Protein AF-A0A6G7SI60-F1 (afdb_monomer_lite)

InterPro domains:
  IPR032974 Polyprenol kinase family [PTHR13205] (16-203)

Structure (mmCIF, N/CA/C/O backbone):
data_AF-A0A6G7SI60-F1
#
_entry.id   AF-A0A6G7SI60-F1
#
loop_
_atom_site.group_PDB
_atom_site.id
_atom_site.type_symbol
_atom_site.label_atom_id
_atom_site.label_alt_id
_atom_site.label_comp_id
_atom_site.label_asym_id
_atom_site.label_entity_id
_atom_site.label_seq_id
_atom_site.pdbx_PDB_ins_code
_atom_site.Cartn_x
_atom_site.Cartn_y
_atom_site.Cartn_z
_atom_site.occupancy
_atom_site.B_iso_or_equiv
_atom_site.auth_seq_id
_atom_site.auth_comp_id
_atom_site.auth_asym_id
_atom_site.auth_atom_id
_atom_site.pdbx_PDB_model_num
ATOM 1 N N . ALA A 1 1 ? -40.437 21.568 19.587 1.00 67.12 1 ALA A N 1
ATOM 2 C CA . ALA A 1 1 ? -40.092 20.390 18.758 1.00 67.12 1 ALA A CA 1
ATOM 3 C C . ALA A 1 1 ? -39.332 20.773 17.480 1.00 67.12 1 ALA A C 1
ATOM 5 O O . ALA A 1 1 ? -38.243 20.256 17.273 1.00 67.12 1 ALA A O 1
ATOM 6 N N . LEU A 1 2 ? -39.827 21.725 16.675 1.00 79.75 2 LEU A N 1
ATOM 7 C CA . LEU A 1 2 ? -39.204 22.142 15.405 1.00 79.75 2 LEU A CA 1
ATOM 8 C C . LEU A 1 2 ? -37.752 22.652 15.547 1.00 79.75 2 LEU A C 1
ATOM 10 O O . LEU A 1 2 ? -36.868 22.180 14.847 1.00 79.75 2 LEU A O 1
ATOM 14 N N . ASN A 1 3 ? -37.471 23.522 16.525 1.00 73.00 3 ASN A N 1
ATOM 15 C CA . ASN A 1 3 ? -36.108 24.026 16.769 1.00 73.00 3 ASN A CA 1
ATOM 16 C C . ASN A 1 3 ? -35.104 22.935 17.174 1.00 73.00 3 ASN A C 1
ATOM 18 O O . ASN A 1 3 ? -33.924 23.046 16.872 1.00 73.00 3 ASN A O 1
ATOM 22 N N . GLN A 1 4 ? -35.557 21.866 17.834 1.00 77.56 4 GLN A N 1
ATOM 23 C CA . GLN A 1 4 ? -34.709 20.718 18.180 1.00 77.56 4 GLN A CA 1
ATOM 24 C C . GLN A 1 4 ? -34.412 19.857 16.944 1.00 77.56 4 GLN A C 1
ATOM 26 O O . GLN A 1 4 ? -33.299 19.361 16.796 1.00 77.56 4 GLN A O 1
ATOM 31 N N . LEU A 1 5 ? -35.383 19.727 16.036 1.00 79.56 5 LEU A N 1
ATOM 32 C CA . LEU A 1 5 ? -35.220 19.031 14.759 1.00 79.56 5 LEU A CA 1
ATOM 33 C C . LEU A 1 5 ? -34.306 19.803 13.804 1.00 79.56 5 LEU A C 1
ATOM 35 O O . LEU A 1 5 ? -33.432 19.191 13.208 1.00 79.56 5 LEU A O 1
ATOM 39 N N . ILE A 1 6 ? -34.428 21.132 13.741 1.00 77.81 6 ILE A N 1
ATOM 40 C CA . ILE A 1 6 ? -33.539 22.004 12.957 1.00 77.81 6 ILE A CA 1
ATOM 41 C C . ILE A 1 6 ? -32.115 21.977 13.523 1.00 77.81 6 ILE A C 1
ATOM 43 O O . ILE A 1 6 ? -31.146 21.881 12.780 1.00 77.81 6 ILE A O 1
ATOM 47 N N . LYS A 1 7 ? -31.960 21.988 14.852 1.00 72.06 7 LYS A N 1
ATOM 48 C CA . LYS A 1 7 ? -30.640 21.875 15.489 1.00 72.06 7 LYS A CA 1
ATOM 49 C C . LYS A 1 7 ? -30.012 20.494 15.262 1.00 72.06 7 LYS A C 1
ATOM 51 O O . LYS A 1 7 ? -28.810 20.403 15.052 1.00 72.06 7 LYS A O 1
ATOM 56 N N . ARG A 1 8 ? -30.816 19.422 15.244 1.00 66.31 8 ARG A N 1
ATOM 57 C CA . ARG A 1 8 ? -30.363 18.072 14.867 1.00 66.31 8 ARG A CA 1
ATOM 58 C C . ARG A 1 8 ? -30.042 17.950 13.381 1.00 66.31 8 ARG A C 1
ATOM 60 O O . ARG A 1 8 ? -29.059 17.298 13.067 1.00 66.31 8 ARG A O 1
ATOM 67 N N . SER A 1 9 ? -30.810 18.571 12.488 1.00 64.94 9 SER A N 1
ATOM 68 C CA . SER A 1 9 ? -30.521 18.550 11.051 1.00 64.94 9 SER A CA 1
ATOM 69 C C . SER A 1 9 ? -29.286 19.382 10.722 1.00 64.94 9 SER A C 1
ATOM 71 O O . SER A 1 9 ? -28.474 18.946 9.925 1.00 64.94 9 SER A O 1
ATOM 73 N N . LEU A 1 10 ? -29.085 20.526 11.381 1.00 60.31 10 LEU A N 1
ATOM 74 C CA . LEU A 1 10 ? -27.868 21.331 11.245 1.00 60.31 10 LEU A CA 1
ATOM 75 C C . LEU A 1 10 ? -26.641 20.608 11.816 1.00 60.31 10 LEU A C 1
ATOM 77 O O . LEU A 1 10 ? -25.606 20.589 11.165 1.00 60.31 10 LEU A O 1
ATOM 81 N N . ASN A 1 11 ? -26.766 19.931 12.963 1.00 56.97 11 ASN A N 1
ATOM 82 C CA . ASN A 1 11 ? -25.685 19.097 13.506 1.00 56.97 11 ASN A CA 1
ATOM 83 C C . ASN A 1 11 ? -25.432 17.820 12.681 1.00 56.97 11 ASN A C 1
ATOM 85 O O . ASN A 1 11 ? -24.327 17.293 12.715 1.00 56.97 11 ASN A O 1
ATOM 89 N N . ALA A 1 12 ? -26.434 17.307 11.961 1.00 52.91 12 ALA A N 1
ATOM 90 C CA . ALA A 1 12 ? -26.271 16.195 11.022 1.00 52.91 12 ALA A CA 1
ATOM 91 C C . ALA A 1 12 ? -25.659 16.647 9.683 1.00 52.91 12 ALA A C 1
ATOM 93 O O . ALA A 1 12 ? -24.983 15.860 9.027 1.00 52.91 12 ALA A O 1
ATOM 94 N N . VAL A 1 13 ? -25.883 17.909 9.292 1.00 47.09 13 VAL A N 1
ATOM 95 C CA . VAL A 1 13 ? -25.267 18.562 8.123 1.00 47.09 13 VAL A CA 1
ATOM 96 C C . VAL A 1 13 ? -23.841 19.030 8.421 1.00 47.09 13 VAL A C 1
ATOM 98 O O . VAL A 1 13 ? -23.024 19.074 7.507 1.00 47.09 13 VAL A O 1
ATOM 101 N N . ASP A 1 14 ? -23.480 19.225 9.692 1.00 48.72 14 ASP A N 1
ATOM 102 C CA . ASP A 1 14 ? -22.083 19.267 10.156 1.00 48.72 14 ASP A CA 1
ATOM 103 C C . ASP A 1 14 ? -21.474 17.846 10.202 1.00 48.72 14 ASP A C 1
ATOM 105 O O . ASP A 1 14 ? -20.754 17.456 11.127 1.00 48.72 14 ASP A O 1
ATOM 109 N N . GLY A 1 15 ? -21.837 17.049 9.189 1.00 50.06 15 GLY A N 1
ATOM 110 C CA . GLY A 1 15 ? -21.444 15.677 8.935 1.00 50.06 15 GLY A CA 1
ATOM 111 C C . GLY A 1 15 ? -19.949 15.608 8.698 1.00 50.06 15 GLY A C 1
ATOM 112 O O . GLY A 1 15 ? -19.471 15.526 7.568 1.00 50.06 15 GLY A O 1
ATOM 113 N N . LYS A 1 16 ? -19.198 15.631 9.795 1.00 58.94 16 LYS A N 1
ATOM 114 C CA . LYS A 1 16 ? -17.837 15.122 9.847 1.00 58.94 16 LYS A CA 1
ATOM 115 C C . LYS A 1 16 ? -17.932 13.638 9.512 1.00 58.94 16 LYS A C 1
ATOM 117 O O . LYS A 1 16 ? -18.174 12.828 10.403 1.00 58.94 16 LYS A O 1
ATOM 122 N N . GLY A 1 17 ? -17.821 13.313 8.222 1.00 61.41 17 GLY A N 1
ATOM 123 C CA . GLY A 1 17 ? -17.605 11.939 7.775 1.00 61.41 17 GLY A CA 1
ATOM 124 C C . GLY A 1 17 ? -16.476 11.325 8.595 1.00 61.41 17 GLY A C 1
ATOM 125 O O . GLY A 1 17 ? -15.541 12.040 8.987 1.00 61.41 17 GLY A O 1
ATOM 126 N N . ASP A 1 18 ? -16.596 10.039 8.908 1.00 80.69 18 ASP A N 1
ATOM 127 C CA . ASP A 1 18 ? -15.545 9.337 9.633 1.00 80.69 18 ASP A CA 1
ATOM 128 C C . ASP A 1 18 ? -14.248 9.519 8.823 1.00 80.69 18 ASP A C 1
ATOM 130 O O . ASP A 1 18 ? -14.283 9.404 7.595 1.00 80.69 18 ASP A O 1
ATOM 134 N N . PRO A 1 19 ? -13.100 9.854 9.440 1.00 84.50 19 PRO A N 1
ATOM 135 C CA . PRO A 1 19 ? -11.817 9.911 8.743 1.00 84.50 19 PRO A CA 1
ATOM 136 C C . PRO A 1 19 ? -11.562 8.743 7.777 1.00 84.50 19 PRO A C 1
ATOM 138 O O . PRO A 1 19 ? -10.894 8.918 6.755 1.00 84.50 19 PRO A O 1
ATOM 141 N N . ILE A 1 20 ? -12.121 7.573 8.094 1.00 87.88 20 ILE A N 1
ATOM 142 C CA . ILE A 1 20 ? -12.074 6.353 7.291 1.00 87.88 20 ILE A CA 1
ATOM 143 C C . ILE A 1 20 ? -12.730 6.534 5.911 1.00 87.88 20 ILE A C 1
ATOM 145 O O . ILE A 1 20 ? -12.199 6.024 4.924 1.00 87.88 20 ILE A O 1
ATOM 149 N N . ASP A 1 21 ? -13.822 7.293 5.814 1.00 88.38 21 ASP A N 1
ATOM 150 C CA . ASP A 1 21 ? -14.631 7.443 4.595 1.00 88.38 21 ASP A CA 1
ATOM 151 C C . ASP A 1 21 ? -13.844 8.094 3.445 1.00 88.38 21 ASP A C 1
ATOM 153 O O . ASP A 1 21 ? -14.058 7.797 2.267 1.00 88.38 21 ASP A O 1
ATOM 157 N N . TYR A 1 22 ? -12.886 8.962 3.779 1.00 91.62 22 TYR A N 1
ATOM 158 C CA . TYR A 1 22 ? -12.066 9.673 2.799 1.00 91.62 22 TYR A CA 1
ATOM 159 C C . TYR A 1 22 ? -10.864 8.860 2.309 1.00 91.62 22 TYR A C 1
ATOM 161 O O . TYR A 1 22 ? -10.299 9.194 1.265 1.00 91.62 22 TYR A O 1
ATOM 169 N N . LEU A 1 23 ? -10.463 7.804 3.030 1.00 93.19 23 LEU A N 1
ATOM 170 C CA . LEU A 1 23 ? -9.244 7.052 2.723 1.00 93.19 23 LEU A CA 1
ATOM 171 C C . LEU A 1 23 ? -9.294 6.425 1.336 1.00 93.19 23 LEU A C 1
ATOM 173 O O . LEU A 1 23 ? -8.422 6.702 0.518 1.00 93.19 23 LEU A O 1
ATOM 177 N N . LEU A 1 24 ? -10.317 5.614 1.052 1.00 93.88 24 LEU A N 1
ATOM 178 C CA . LEU A 1 24 ? -10.412 4.920 -0.233 1.00 93.88 24 LEU A CA 1
ATOM 179 C C . LEU A 1 24 ? -10.469 5.910 -1.396 1.00 93.88 24 LEU A C 1
ATOM 181 O O . LEU A 1 24 ? -9.778 5.712 -2.390 1.00 93.88 24 LEU A O 1
ATOM 185 N N . LEU A 1 25 ? -11.255 6.983 -1.269 1.00 94.62 25 LEU A N 1
ATOM 186 C CA . LEU A 1 25 ? -11.388 7.988 -2.321 1.00 94.62 25 LEU A CA 1
ATOM 187 C C . LEU A 1 25 ? -10.046 8.663 -2.616 1.00 94.62 25 LEU A C 1
ATOM 189 O O . LEU A 1 25 ? -9.621 8.695 -3.771 1.00 94.62 25 LEU A O 1
ATOM 193 N N . VAL A 1 26 ? -9.356 9.161 -1.586 1.00 95.19 26 VAL A N 1
ATOM 194 C CA . VAL A 1 26 ? -8.063 9.835 -1.767 1.00 95.19 26 VAL A CA 1
ATOM 195 C C . VAL A 1 26 ? -7.014 8.857 -2.293 1.00 95.19 26 VAL A C 1
ATOM 197 O O . VAL A 1 26 ? -6.269 9.207 -3.206 1.00 95.19 26 VAL A O 1
ATOM 200 N N . THR A 1 27 ? -6.984 7.621 -1.786 1.00 95.62 27 THR A N 1
ATOM 201 C CA . THR A 1 27 ? -6.084 6.572 -2.279 1.00 95.62 27 THR A CA 1
ATOM 202 C C . THR A 1 27 ? -6.341 6.250 -3.750 1.00 95.62 27 THR A C 1
ATOM 204 O O . THR A 1 27 ? -5.390 6.205 -4.525 1.00 95.62 27 THR A O 1
ATOM 207 N N . LEU A 1 28 ? -7.595 6.075 -4.173 1.00 96.62 28 LEU A N 1
ATOM 208 C CA . LEU A 1 28 ? -7.925 5.793 -5.574 1.00 96.62 28 LEU A CA 1
ATOM 209 C C . LEU A 1 28 ? -7.516 6.943 -6.493 1.00 96.62 28 LEU A C 1
ATOM 211 O O . LEU A 1 28 ? -6.849 6.708 -7.501 1.00 96.62 28 LEU A O 1
ATOM 215 N N . VAL A 1 29 ? -7.860 8.180 -6.127 1.00 97.12 29 VAL A N 1
ATOM 216 C CA . VAL A 1 29 ? -7.456 9.366 -6.894 1.00 97.12 29 VAL A CA 1
ATOM 217 C C . VAL A 1 29 ? -5.932 9.441 -6.988 1.00 97.12 29 VAL A C 1
ATOM 219 O O . VAL A 1 29 ? -5.400 9.654 -8.077 1.00 97.12 29 VAL A O 1
ATOM 222 N N . ALA A 1 30 ? -5.222 9.194 -5.886 1.00 95.75 30 ALA A N 1
ATOM 223 C CA . ALA A 1 30 ? -3.767 9.196 -5.867 1.00 95.75 30 ALA A CA 1
ATOM 224 C C . ALA A 1 30 ? -3.164 8.147 -6.805 1.00 95.75 30 ALA A C 1
ATOM 226 O O . ALA A 1 30 ? -2.308 8.479 -7.622 1.00 95.75 30 ALA A O 1
ATOM 227 N N . LEU A 1 31 ? -3.631 6.900 -6.728 1.00 96.38 31 LEU A N 1
ATOM 228 C CA . LEU A 1 31 ? -3.121 5.802 -7.550 1.00 96.38 31 LEU A CA 1
ATOM 229 C C . LEU A 1 31 ? -3.389 6.021 -9.040 1.00 96.38 31 LEU A C 1
ATOM 231 O O . LEU A 1 31 ? -2.502 5.755 -9.854 1.00 96.38 31 LEU A O 1
ATOM 235 N N . VAL A 1 32 ? -4.576 6.519 -9.399 1.00 96.44 32 VAL A N 1
ATOM 236 C CA . VAL A 1 32 ? -4.943 6.805 -10.794 1.00 96.44 32 VAL A CA 1
ATOM 237 C C . VAL A 1 32 ? -4.107 7.955 -11.347 1.00 96.44 32 VAL A C 1
ATOM 239 O O . VAL A 1 32 ? -3.507 7.808 -12.410 1.00 96.44 32 VAL A O 1
ATOM 242 N N . LEU A 1 33 ? -4.009 9.075 -10.623 1.00 95.94 33 LEU A N 1
ATOM 243 C CA . LEU A 1 33 ? -3.199 10.218 -11.056 1.00 95.94 33 LEU A CA 1
ATOM 244 C C . LEU A 1 33 ? -1.730 9.831 -11.216 1.00 95.94 33 LEU A C 1
ATOM 246 O O . LEU A 1 33 ? -1.112 10.153 -12.227 1.00 95.94 33 LEU A O 1
ATOM 250 N N . LEU A 1 34 ? -1.187 9.089 -10.253 1.00 95.44 34 LEU A N 1
ATOM 251 C CA . LEU A 1 34 ? 0.181 8.591 -10.299 1.00 95.44 34 LEU A CA 1
ATOM 252 C C . LEU A 1 34 ? 0.403 7.651 -11.497 1.00 95.44 34 LEU A C 1
ATOM 254 O O . LEU A 1 34 ? 1.402 7.778 -12.203 1.00 95.44 34 LEU A O 1
ATOM 258 N N . GLY A 1 35 ? -0.556 6.763 -11.775 1.00 94.00 35 GLY A N 1
ATOM 259 C CA . GLY A 1 35 ? -0.533 5.876 -12.938 1.00 94.00 35 GLY A CA 1
ATOM 260 C C . GLY A 1 35 ? -0.541 6.636 -14.266 1.00 94.00 35 GLY A C 1
ATOM 261 O O . GLY A 1 35 ? 0.257 6.322 -15.150 1.00 94.00 35 GLY A O 1
ATOM 262 N N . ILE A 1 36 ? -1.382 7.667 -14.398 1.00 95.81 36 ILE A N 1
ATOM 263 C CA . ILE A 1 36 ? -1.435 8.531 -15.589 1.00 95.81 36 ILE A CA 1
ATOM 264 C C . ILE A 1 36 ? -0.109 9.279 -15.767 1.00 95.81 36 ILE A C 1
ATOM 266 O O . ILE A 1 36 ? 0.466 9.247 -16.856 1.00 95.81 36 ILE A O 1
ATOM 270 N N . ILE A 1 37 ? 0.405 9.903 -14.701 1.00 94.19 37 ILE A N 1
ATOM 271 C CA . ILE A 1 37 ? 1.664 10.662 -14.726 1.00 94.19 37 ILE A CA 1
ATOM 272 C C . ILE A 1 37 ? 2.826 9.763 -15.153 1.00 94.19 37 ILE A C 1
ATOM 274 O O . ILE A 1 37 ? 3.573 10.126 -16.061 1.00 94.19 37 ILE A O 1
ATOM 278 N N . PHE A 1 38 ? 2.975 8.582 -14.547 1.00 93.94 38 PHE A N 1
ATOM 279 C CA . PHE A 1 38 ? 4.073 7.679 -14.894 1.00 93.94 38 PHE A CA 1
ATOM 280 C C . PHE A 1 38 ? 3.912 7.031 -16.263 1.00 93.94 38 PHE A C 1
ATOM 282 O O . PHE A 1 38 ? 4.910 6.876 -16.962 1.00 93.94 38 PHE A O 1
ATOM 289 N N . SER A 1 39 ? 2.688 6.717 -16.688 1.00 92.81 39 SER A N 1
ATOM 290 C CA . SER A 1 39 ? 2.449 6.215 -18.046 1.00 92.81 39 SER A CA 1
ATOM 291 C C . SER A 1 39 ? 2.844 7.252 -19.093 1.00 92.81 39 SER A C 1
ATOM 293 O O . SER A 1 39 ? 3.547 6.917 -20.041 1.00 92.81 39 SER A O 1
ATOM 295 N N . ALA A 1 40 ? 2.454 8.515 -18.901 1.00 93.19 40 ALA A N 1
ATOM 296 C CA . ALA A 1 40 ? 2.840 9.602 -19.794 1.00 93.19 40 ALA A CA 1
ATOM 297 C C . ALA A 1 40 ? 4.356 9.835 -19.775 1.00 93.19 40 ALA A C 1
ATOM 299 O O . ALA A 1 40 ? 4.984 9.955 -20.819 1.00 93.19 40 ALA A O 1
ATOM 300 N N . LEU A 1 41 ? 4.972 9.854 -18.596 1.00 91.00 41 LEU A N 1
ATOM 301 C CA . LEU A 1 41 ? 6.399 10.114 -18.458 1.00 91.00 41 LEU A CA 1
ATOM 302 C C . LEU A 1 41 ? 7.267 8.997 -19.054 1.00 91.00 41 LEU A C 1
ATOM 304 O O . LEU A 1 41 ? 8.218 9.285 -19.781 1.00 91.00 41 LEU A O 1
ATOM 308 N N . PHE A 1 42 ? 6.931 7.732 -18.802 1.00 91.06 42 PHE A N 1
ATOM 309 C CA . PHE A 1 42 ? 7.667 6.588 -19.351 1.00 91.06 42 PHE A CA 1
ATOM 310 C C . PHE A 1 42 ? 7.306 6.256 -20.798 1.00 91.06 42 PHE A C 1
ATOM 312 O O . PHE A 1 42 ? 7.971 5.434 -21.421 1.00 91.06 42 PHE A O 1
ATOM 319 N N . PHE A 1 43 ? 6.304 6.926 -21.365 1.00 90.94 43 PHE A N 1
ATOM 320 C CA . PHE A 1 43 ? 6.124 6.950 -22.811 1.00 90.94 43 PHE A CA 1
ATOM 321 C C . PHE A 1 43 ? 7.268 7.707 -23.506 1.00 90.94 43 PHE A C 1
ATOM 323 O O . PHE A 1 43 ? 7.687 7.322 -24.593 1.00 90.94 43 PHE A O 1
ATOM 330 N N . PHE A 1 44 ? 7.807 8.752 -22.865 1.00 89.12 44 PHE A N 1
ATOM 331 C CA . PHE A 1 44 ? 8.888 9.578 -23.418 1.00 89.12 44 PHE A CA 1
ATOM 332 C C . PHE A 1 44 ? 10.283 9.229 -22.884 1.00 89.12 44 PHE A C 1
ATOM 334 O O . PHE A 1 44 ? 11.279 9.607 -23.497 1.00 89.12 44 PHE A O 1
ATOM 341 N N . MET A 1 45 ? 10.378 8.531 -21.750 1.00 89.25 45 MET A N 1
ATOM 342 C CA . MET A 1 45 ? 11.646 8.218 -21.087 1.00 89.25 45 MET A CA 1
ATOM 343 C C . MET A 1 45 ? 11.789 6.718 -20.814 1.00 89.25 45 MET A C 1
ATOM 345 O O . MET A 1 45 ? 10.865 6.083 -20.315 1.00 89.25 45 MET A O 1
ATOM 349 N N . ASP A 1 46 ? 12.982 6.163 -21.048 1.00 89.62 46 ASP A N 1
ATOM 350 C CA . ASP A 1 46 ? 13.277 4.767 -20.710 1.00 89.62 46 ASP A CA 1
ATOM 351 C C . ASP A 1 46 ? 13.213 4.546 -19.190 1.00 89.62 46 ASP A C 1
ATOM 353 O O . ASP A 1 46 ? 14.006 5.089 -18.411 1.00 89.62 46 ASP A O 1
ATOM 357 N N . SER A 1 47 ? 12.260 3.724 -18.761 1.00 88.25 47 SER A N 1
ATOM 358 C CA . SER A 1 47 ? 11.990 3.421 -17.358 1.00 88.25 47 SER A CA 1
ATOM 359 C C . SER A 1 47 ? 13.016 2.470 -16.727 1.00 88.25 47 SER A C 1
ATOM 361 O O . SER A 1 47 ? 13.086 2.364 -15.502 1.00 88.25 47 SER A O 1
ATOM 363 N N . SER A 1 48 ? 13.848 1.803 -17.534 1.00 86.81 48 SER A N 1
ATOM 364 C CA . SER A 1 48 ? 14.803 0.786 -17.069 1.00 86.81 48 SER A CA 1
ATOM 365 C C . SER A 1 48 ? 16.106 1.356 -16.480 1.00 86.81 48 SER A C 1
ATOM 367 O O . SER A 1 48 ? 16.943 0.619 -15.932 1.00 86.81 48 SER A O 1
ATOM 369 N N . THR A 1 49 ? 16.289 2.674 -16.559 1.00 91.44 49 THR A N 1
ATOM 370 C CA . THR A 1 49 ? 17.469 3.362 -16.029 1.00 91.44 49 THR A CA 1
ATOM 371 C C . THR A 1 49 ? 17.357 3.628 -14.520 1.00 91.44 49 THR A C 1
ATOM 373 O O . THR A 1 49 ? 16.269 3.705 -13.939 1.00 91.4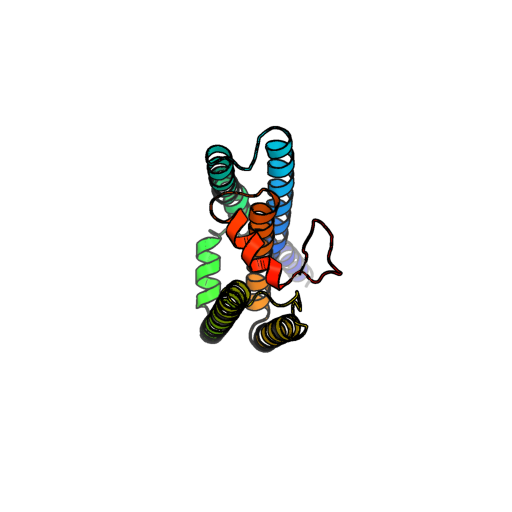4 49 THR A O 1
ATOM 376 N N . TRP A 1 50 ? 18.506 3.784 -13.853 1.00 91.81 50 TRP A N 1
ATOM 377 C CA . TRP A 1 50 ? 18.550 4.152 -12.431 1.00 91.81 50 TRP A CA 1
ATOM 378 C C . TRP A 1 50 ? 17.994 5.556 -12.181 1.00 91.81 50 TRP A C 1
ATOM 380 O O . TRP A 1 50 ? 17.298 5.763 -11.192 1.00 91.81 50 TRP A O 1
ATOM 390 N N . THR A 1 51 ? 18.238 6.493 -13.100 1.00 90.69 51 THR A N 1
ATOM 391 C CA . THR A 1 51 ? 17.723 7.866 -13.029 1.00 90.69 51 THR A CA 1
ATOM 392 C C . THR A 1 51 ? 16.198 7.893 -13.065 1.00 90.69 51 THR A C 1
ATOM 394 O O . THR A 1 51 ? 15.576 8.503 -12.199 1.00 90.69 51 THR A O 1
ATOM 397 N N . SER A 1 52 ? 15.584 7.160 -13.996 1.00 91.00 52 SER A N 1
ATOM 398 C CA . SER A 1 52 ? 14.126 7.004 -14.077 1.00 91.00 52 SER A CA 1
ATOM 399 C C . SER A 1 52 ? 13.534 6.356 -12.827 1.00 91.00 52 SER A C 1
ATOM 401 O O . SER A 1 52 ? 12.466 6.750 -12.364 1.00 91.00 52 SER A O 1
ATOM 403 N N . SER A 1 53 ? 14.250 5.393 -12.243 1.00 93.06 53 SER A N 1
ATOM 404 C CA . SER A 1 53 ? 13.825 4.736 -11.005 1.00 93.06 53 SER A CA 1
ATOM 405 C C . SER A 1 53 ? 13.882 5.686 -9.808 1.00 93.06 53 SER A C 1
ATOM 407 O O . SER A 1 53 ? 12.940 5.747 -9.022 1.00 93.06 53 SER A O 1
ATOM 409 N N . LEU A 1 54 ? 14.952 6.478 -9.692 1.00 92.88 54 LEU A N 1
ATOM 410 C CA . LEU A 1 54 ? 15.060 7.523 -8.675 1.00 92.88 54 LEU A CA 1
ATOM 411 C C . LEU A 1 54 ? 13.932 8.548 -8.832 1.00 92.88 54 LEU A C 1
ATOM 413 O O . LEU A 1 54 ? 13.275 8.890 -7.851 1.00 92.88 54 LEU A O 1
ATOM 417 N N . PHE A 1 55 ? 13.669 8.980 -10.067 1.00 91.94 55 PHE A N 1
ATOM 418 C CA . PHE A 1 55 ? 12.575 9.893 -10.371 1.00 91.94 55 PHE A CA 1
ATOM 419 C C . PHE A 1 55 ? 11.220 9.313 -9.954 1.00 91.94 55 PHE A C 1
ATOM 421 O O . PHE A 1 55 ? 10.431 10.009 -9.322 1.00 91.94 55 PHE A O 1
ATOM 428 N N . PHE A 1 56 ? 10.964 8.033 -10.240 1.00 94.12 56 PHE A N 1
ATOM 429 C CA . PHE A 1 56 ? 9.743 7.346 -9.820 1.00 94.12 56 PHE A CA 1
ATOM 430 C C . PHE A 1 56 ? 9.541 7.407 -8.302 1.00 94.12 56 PHE A C 1
ATOM 432 O O . PHE A 1 56 ? 8.485 7.846 -7.839 1.00 94.12 56 PHE A O 1
ATOM 439 N N . TYR A 1 57 ? 10.547 7.015 -7.512 1.00 94.44 57 TYR A N 1
ATOM 440 C CA . TYR A 1 57 ? 10.422 7.015 -6.050 1.00 94.44 57 TYR A CA 1
ATOM 441 C C . TYR A 1 57 ? 10.301 8.428 -5.479 1.00 94.44 57 TYR A C 1
ATOM 443 O O . TYR A 1 57 ? 9.448 8.663 -4.623 1.00 94.44 57 TYR A O 1
ATOM 451 N N . LEU A 1 58 ? 11.105 9.376 -5.970 1.00 95.19 58 LEU A N 1
ATOM 452 C CA . LEU A 1 58 ? 11.056 10.766 -5.517 1.00 95.19 58 LEU A CA 1
ATOM 453 C C . LEU A 1 58 ? 9.718 11.419 -5.858 1.00 95.19 58 LEU A C 1
ATOM 455 O O . LEU A 1 58 ? 9.098 12.006 -4.979 1.00 95.19 58 LEU A O 1
ATOM 459 N N . MET A 1 59 ? 9.234 11.279 -7.092 1.00 93.31 59 MET A N 1
ATOM 460 C CA . MET A 1 59 ? 7.951 11.849 -7.506 1.00 93.31 59 MET A CA 1
ATOM 461 C C . MET A 1 59 ? 6.789 11.215 -6.733 1.00 93.31 59 MET A C 1
ATOM 463 O O . MET A 1 59 ? 5.904 11.928 -6.266 1.00 93.31 59 MET A O 1
ATOM 467 N N . THR A 1 60 ? 6.816 9.895 -6.520 1.00 95.31 60 THR A N 1
ATOM 468 C CA . THR A 1 60 ? 5.818 9.210 -5.682 1.00 95.31 60 THR A CA 1
ATOM 469 C C . THR A 1 60 ? 5.827 9.757 -4.255 1.00 95.31 60 THR A C 1
ATOM 471 O O . THR A 1 60 ? 4.765 10.035 -3.702 1.00 95.31 60 THR A O 1
ATOM 474 N N . ALA A 1 61 ? 7.009 9.968 -3.668 1.00 95.62 61 ALA A N 1
ATOM 475 C CA . ALA A 1 61 ? 7.142 10.538 -2.330 1.00 95.62 61 ALA A CA 1
ATOM 476 C C . ALA A 1 61 ? 6.674 12.000 -2.273 1.00 95.62 61 ALA A C 1
ATOM 478 O O . ALA A 1 61 ? 5.947 12.365 -1.354 1.00 95.62 61 ALA A O 1
ATOM 479 N N . VAL A 1 62 ? 7.032 12.825 -3.259 1.00 95.81 62 VAL A N 1
ATOM 480 C CA . VAL A 1 62 ? 6.635 14.240 -3.334 1.00 95.81 62 VAL A CA 1
ATOM 481 C C . VAL A 1 62 ? 5.126 14.379 -3.509 1.00 95.81 62 VAL A C 1
ATOM 483 O O . VAL A 1 62 ? 4.503 15.145 -2.781 1.00 95.81 62 VAL A O 1
ATOM 486 N N . LEU A 1 63 ? 4.507 13.620 -4.415 1.00 94.56 63 LEU A N 1
ATOM 487 C CA . LEU A 1 63 ? 3.053 13.652 -4.591 1.00 94.56 63 LEU A CA 1
ATOM 488 C C . LEU A 1 63 ? 2.334 13.061 -3.371 1.00 94.56 63 LEU A C 1
ATOM 490 O O . LEU A 1 63 ? 1.374 13.647 -2.872 1.00 94.56 63 LEU A O 1
ATOM 494 N N . GLY A 1 64 ? 2.825 11.938 -2.844 1.00 94.44 64 GLY A N 1
ATOM 495 C CA . GLY A 1 64 ? 2.284 11.285 -1.652 1.00 94.44 64 GLY A CA 1
ATOM 496 C C . GLY A 1 64 ? 2.296 12.193 -0.424 1.00 94.44 64 GLY A C 1
ATOM 497 O O . GLY A 1 64 ? 1.249 12.451 0.167 1.00 94.44 64 GLY A O 1
ATOM 498 N N . LEU A 1 65 ? 3.471 12.700 -0.055 1.00 94.56 65 LEU A N 1
ATOM 499 C CA . LEU A 1 65 ? 3.677 13.489 1.162 1.00 94.56 65 LEU A CA 1
ATOM 500 C C . LEU A 1 65 ? 3.331 14.971 0.988 1.00 94.56 65 LEU A C 1
ATOM 502 O O . LEU A 1 65 ? 2.919 15.606 1.952 1.00 94.56 65 LEU A O 1
ATOM 506 N N . GLY A 1 66 ? 3.504 15.528 -0.210 1.00 94.62 66 GLY A N 1
ATOM 507 C CA . GLY A 1 66 ? 3.312 16.953 -0.486 1.00 94.62 66 GLY A CA 1
ATOM 508 C C . GLY A 1 66 ? 1.920 17.321 -0.997 1.00 94.62 66 GLY A C 1
ATOM 509 O O . GLY A 1 66 ? 1.500 18.459 -0.810 1.00 94.62 66 GLY A O 1
ATOM 510 N N . VAL A 1 67 ? 1.185 16.384 -1.610 1.00 95.31 67 VAL A N 1
ATOM 511 C CA . VAL A 1 67 ? -0.148 16.658 -2.182 1.00 95.31 67 VAL A CA 1
ATOM 512 C C . VAL A 1 67 ? -1.225 15.821 -1.503 1.00 95.31 67 VAL A C 1
ATOM 514 O O . VAL A 1 67 ? -2.143 16.369 -0.891 1.00 95.31 67 VAL A O 1
ATOM 517 N N . PHE A 1 68 ? -1.113 14.493 -1.557 1.00 94.06 68 PHE A N 1
ATOM 518 C CA . PHE A 1 68 ? -2.173 13.608 -1.070 1.00 94.06 68 PHE A CA 1
ATOM 519 C C . PHE A 1 68 ? -2.279 13.598 0.456 1.00 94.06 68 PHE A C 1
ATOM 521 O O . PHE A 1 68 ? -3.389 13.611 0.986 1.00 94.06 68 PHE A O 1
ATOM 528 N N . MET A 1 69 ? -1.155 13.636 1.178 1.00 93.81 69 MET A N 1
ATOM 529 C CA . MET A 1 69 ? -1.176 13.664 2.640 1.00 93.81 69 MET A CA 1
ATOM 530 C C . MET A 1 69 ? -1.776 14.965 3.205 1.00 93.81 69 MET A C 1
ATOM 532 O O . MET A 1 69 ? -2.666 14.861 4.052 1.00 93.81 69 MET A O 1
ATOM 536 N N . PRO A 1 70 ? -1.411 16.173 2.727 1.00 94.62 70 PRO A N 1
ATOM 537 C CA . PRO A 1 70 ? -2.062 17.410 3.151 1.00 94.62 70 PRO A CA 1
ATOM 538 C C . PRO A 1 70 ? -3.529 17.487 2.724 1.00 94.62 70 PRO A C 1
ATOM 540 O O . PRO A 1 70 ? -4.358 17.998 3.476 1.00 94.62 70 PRO A O 1
ATOM 543 N N . TRP A 1 71 ? -3.882 16.944 1.555 1.00 94.75 71 TRP A N 1
ATOM 544 C CA . TRP A 1 71 ? -5.280 16.872 1.130 1.00 94.75 71 TRP A CA 1
ATOM 545 C C . TRP A 1 71 ? -6.107 15.978 2.059 1.00 94.75 71 TRP A C 1
ATOM 547 O O . TRP A 1 71 ? -7.172 16.383 2.529 1.00 94.75 71 TRP A O 1
ATOM 557 N N . LEU A 1 72 ? -5.580 14.808 2.422 1.00 92.25 72 LEU A N 1
ATOM 558 C CA . LEU A 1 72 ? -6.214 13.931 3.398 1.00 92.25 72 LEU A CA 1
ATOM 559 C C . LEU A 1 72 ? -6.280 14.590 4.785 1.00 92.25 72 LEU A C 1
ATOM 561 O O . LEU A 1 72 ? -7.312 14.515 5.445 1.00 92.25 72 LEU A O 1
ATOM 565 N N . GLN A 1 73 ? -5.230 15.303 5.206 1.00 93.00 73 GLN A N 1
ATOM 566 C CA . GLN A 1 73 ? -5.233 16.093 6.442 1.00 93.00 73 GLN A CA 1
ATOM 567 C C . GLN A 1 73 ? -6.335 17.155 6.433 1.00 93.00 73 GLN A C 1
ATOM 569 O O . GLN A 1 73 ? -6.993 17.381 7.450 1.00 93.00 73 GLN A O 1
ATOM 574 N N . TYR A 1 74 ? -6.551 17.804 5.291 1.00 92.69 74 TYR A N 1
ATOM 575 C CA . TYR A 1 74 ? -7.600 18.798 5.128 1.00 92.69 74 TYR A CA 1
ATOM 576 C C . TYR A 1 74 ? -9.004 18.190 5.241 1.00 92.69 74 TYR A C 1
ATOM 578 O O . TYR A 1 74 ? -9.881 18.837 5.817 1.00 92.69 74 TYR A O 1
ATOM 586 N N . LEU A 1 75 ? -9.219 16.972 4.735 1.00 90.44 75 LEU A N 1
ATOM 587 C CA . LEU A 1 75 ? -10.504 16.264 4.825 1.00 90.44 75 LEU A CA 1
ATOM 588 C C . LEU A 1 75 ? -10.757 15.711 6.234 1.00 90.44 75 LEU A C 1
ATOM 590 O O . LEU A 1 75 ? -11.802 15.975 6.822 1.00 90.44 75 LEU A O 1
ATOM 594 N N . ILE A 1 76 ? -9.765 15.024 6.807 1.00 88.50 76 ILE A N 1
ATOM 595 C CA . ILE A 1 76 ? -9.828 14.414 8.144 1.00 88.50 76 ILE A CA 1
ATOM 596 C C . ILE A 1 76 ? -9.807 15.479 9.262 1.00 88.50 76 ILE A C 1
ATOM 598 O O . ILE A 1 76 ? -10.199 15.206 10.396 1.00 88.50 76 ILE A O 1
ATOM 602 N N . LYS A 1 77 ? -9.332 16.702 8.969 1.00 89.06 77 LYS A N 1
ATOM 603 C CA . LYS A 1 77 ? -9.071 17.791 9.940 1.00 89.06 77 LYS A CA 1
ATOM 604 C C . LYS A 1 77 ? -8.079 17.414 11.045 1.00 89.06 77 LYS A C 1
ATOM 606 O O . LYS A 1 77 ? -7.977 18.092 12.065 1.00 89.06 77 LYS A O 1
ATOM 611 N N . ARG A 1 78 ? -7.313 16.349 10.827 1.00 88.38 78 ARG A N 1
ATOM 612 C CA . ARG A 1 78 ? -6.266 15.846 11.713 1.00 88.38 78 ARG A CA 1
ATOM 613 C C . ARG A 1 78 ? -5.133 15.305 10.863 1.00 88.38 78 ARG A C 1
ATOM 615 O O . ARG A 1 78 ? -5.357 14.865 9.740 1.00 88.38 78 ARG A O 1
ATOM 622 N N . HIS A 1 79 ? -3.920 15.322 11.400 1.00 90.81 79 HIS A N 1
ATOM 623 C CA . HIS A 1 79 ? -2.775 14.732 10.724 1.00 90.81 79 HIS A CA 1
ATOM 624 C C . HIS A 1 79 ? -2.998 13.215 10.499 1.00 90.81 79 HIS A C 1
ATOM 626 O O . HIS A 1 79 ? -3.119 12.478 11.486 1.00 90.81 79 HIS A O 1
ATOM 632 N N . PRO A 1 80 ? -3.050 12.728 9.243 1.00 91.12 80 PRO A N 1
ATOM 633 C CA . PRO A 1 80 ? -3.507 11.371 8.936 1.00 91.12 80 PRO A CA 1
ATOM 634 C C . PRO A 1 80 ? -2.626 10.265 9.515 1.00 91.12 80 PRO A C 1
ATOM 636 O O . PRO A 1 80 ? -3.149 9.242 9.944 1.00 91.12 80 PRO A O 1
ATOM 639 N N . LEU A 1 81 ? -1.304 10.471 9.594 1.00 91.50 81 LEU A N 1
ATOM 640 C CA . LEU A 1 81 ? -0.398 9.472 10.179 1.00 91.50 81 LEU A CA 1
ATOM 641 C C . LEU A 1 81 ? -0.639 9.292 11.681 1.00 91.50 81 LEU A C 1
ATOM 643 O O . LEU A 1 81 ? -0.632 8.168 12.171 1.00 91.50 81 LEU A O 1
ATOM 647 N N . PHE A 1 82 ? -0.891 10.385 12.411 1.00 92.19 82 PHE A N 1
ATOM 648 C CA . PHE A 1 82 ? -1.183 10.300 13.845 1.00 92.19 82 PHE A CA 1
ATOM 649 C C . PHE A 1 82 ? -2.545 9.657 14.080 1.00 92.19 82 PHE A C 1
ATOM 651 O O . PHE A 1 82 ? -2.667 8.780 14.930 1.00 92.19 82 PHE A O 1
ATOM 658 N N . TRP A 1 83 ? -3.542 10.033 13.273 1.00 93.19 83 TRP A N 1
ATOM 659 C CA . TRP A 1 83 ? -4.842 9.372 13.285 1.00 93.19 83 TRP A CA 1
ATOM 660 C C . TRP A 1 83 ? -4.716 7.861 13.037 1.00 93.19 83 TRP A C 1
ATOM 662 O O . TRP A 1 83 ? -5.292 7.080 13.788 1.00 93.19 83 TRP A O 1
ATOM 672 N N . LEU A 1 84 ? -3.924 7.442 12.043 1.00 92.69 84 LEU A N 1
ATOM 673 C CA . LEU A 1 84 ? -3.742 6.030 11.710 1.00 92.69 84 LEU A CA 1
ATOM 674 C C . LEU A 1 84 ? -3.072 5.260 12.853 1.00 92.69 84 LEU A C 1
ATOM 676 O O . LEU A 1 84 ? -3.541 4.189 13.223 1.00 92.69 84 LEU A O 1
ATOM 680 N N . VAL A 1 85 ? -2.000 5.796 13.441 1.00 94.19 85 VAL A N 1
ATOM 681 C CA . VAL A 1 85 ? -1.311 5.137 14.564 1.00 94.19 85 VAL A CA 1
ATOM 682 C C . VAL A 1 85 ? -2.247 4.983 15.762 1.00 94.19 85 VAL A C 1
ATOM 684 O O . VAL A 1 85 ? -2.340 3.898 16.335 1.00 94.19 85 VAL A O 1
ATOM 687 N N . GLU A 1 86 ? -2.987 6.034 16.111 1.00 93.81 86 GLU A N 1
ATOM 688 C CA . GLU A 1 86 ? -3.968 5.964 17.195 1.00 93.81 86 GLU A CA 1
ATOM 689 C C . GLU A 1 86 ? -5.077 4.963 16.898 1.00 93.81 86 GLU A C 1
ATOM 691 O O . GLU A 1 86 ? -5.436 4.175 17.770 1.00 93.81 86 GLU A O 1
ATOM 696 N N . PHE A 1 87 ? -5.573 4.939 15.661 1.00 93.62 87 PHE A N 1
ATOM 697 C CA . PHE A 1 87 ? -6.553 3.963 15.208 1.00 93.62 87 PHE A CA 1
ATOM 698 C C . PHE A 1 87 ? -6.028 2.528 15.372 1.00 93.62 87 PHE A C 1
ATOM 700 O O . PHE A 1 87 ? -6.727 1.677 15.925 1.00 93.62 87 PHE A O 1
ATOM 707 N N . LEU A 1 88 ? -4.791 2.244 14.961 1.00 94.69 88 LEU A N 1
ATOM 708 C CA . LEU A 1 88 ? -4.213 0.899 15.049 1.00 94.69 88 LEU A CA 1
ATOM 709 C C . LEU A 1 88 ? -4.005 0.438 16.502 1.00 94.69 88 LEU A C 1
ATOM 711 O O . LEU A 1 88 ? -4.239 -0.731 16.811 1.00 94.69 88 LEU A O 1
ATOM 715 N N . VAL A 1 89 ? -3.610 1.346 17.399 1.00 94.75 89 VAL A N 1
ATOM 716 C CA . VAL A 1 89 ? -3.300 1.030 18.809 1.00 94.75 89 VAL A CA 1
ATOM 717 C C . VAL A 1 89 ? -4.528 1.153 19.729 1.00 94.75 89 VAL A C 1
ATOM 719 O O . VAL A 1 89 ? -4.481 0.739 20.885 1.00 94.75 89 VAL A O 1
ATOM 722 N N . GLN A 1 90 ? -5.662 1.643 19.218 1.00 93.19 90 GLN A N 1
ATOM 723 C CA . GLN A 1 90 ? -6.873 1.930 19.999 1.00 93.19 90 GLN A CA 1
ATOM 724 C C . GLN A 1 90 ? -7.403 0.738 20.817 1.00 93.19 90 GLN A C 1
ATOM 726 O O . GLN A 1 90 ? -7.987 0.932 21.882 1.00 93.19 90 GLN A O 1
ATOM 731 N N . SER A 1 91 ? -7.248 -0.494 20.320 1.00 94.06 91 SER A N 1
ATOM 732 C CA . SER A 1 91 ? -7.821 -1.696 20.935 1.00 94.06 91 SER A CA 1
ATOM 733 C C . SER A 1 91 ? -6.837 -2.861 20.940 1.00 94.06 91 SER A C 1
ATOM 735 O O . SER A 1 91 ? -6.149 -3.120 19.952 1.00 94.06 91 SER A O 1
ATOM 737 N N . LYS A 1 92 ? -6.844 -3.640 22.029 1.00 94.38 92 LYS A N 1
ATOM 738 C CA . LYS A 1 92 ? -6.082 -4.897 22.127 1.00 94.38 92 LYS A CA 1
ATOM 739 C C . LYS A 1 92 ? -6.458 -5.871 21.010 1.00 94.38 92 LYS A C 1
ATOM 741 O O . LYS A 1 92 ? -5.582 -6.537 20.474 1.00 94.38 92 LYS A O 1
ATOM 746 N N . THR A 1 93 ? -7.731 -5.911 20.613 1.00 93.94 93 THR A N 1
ATOM 747 C CA . THR A 1 93 ? -8.205 -6.745 19.499 1.00 93.94 93 THR A CA 1
ATOM 748 C C . THR A 1 93 ? -7.497 -6.382 18.197 1.00 93.94 93 THR A C 1
ATOM 750 O O . THR A 1 93 ? -7.038 -7.275 17.491 1.00 93.94 93 THR A O 1
ATOM 753 N N . ARG A 1 94 ? -7.330 -5.082 17.909 1.00 95.38 94 ARG A N 1
ATOM 754 C CA . ARG A 1 94 ? -6.602 -4.616 16.719 1.00 95.38 94 ARG A CA 1
ATOM 755 C C . ARG A 1 94 ? -5.143 -5.036 16.761 1.00 95.38 94 ARG A C 1
ATOM 757 O O . ARG A 1 94 ? -4.641 -5.555 15.774 1.00 95.38 94 ARG A O 1
ATOM 764 N N . LEU A 1 95 ? -4.488 -4.893 17.912 1.00 95.69 95 LEU A N 1
ATOM 765 C CA . LEU A 1 95 ? -3.099 -5.323 18.086 1.00 95.69 95 LEU A CA 1
ATOM 766 C C . LEU A 1 95 ? -2.927 -6.837 17.880 1.00 95.69 95 LEU A C 1
ATOM 768 O O . LEU A 1 95 ? -2.007 -7.252 17.177 1.00 95.69 95 LEU A O 1
ATOM 772 N N . TYR A 1 96 ? -3.824 -7.663 18.431 1.00 96.38 96 TYR A N 1
ATOM 773 C CA . TYR A 1 96 ? -3.791 -9.113 18.211 1.00 96.38 96 TYR A CA 1
ATOM 774 C C . TYR A 1 96 ? -4.045 -9.485 16.746 1.00 96.38 96 TYR A C 1
ATOM 776 O O . TYR A 1 96 ? -3.332 -10.334 16.212 1.00 96.38 96 TYR A O 1
ATOM 784 N N . LEU A 1 97 ? -5.004 -8.833 16.080 1.00 95.31 97 LEU A N 1
ATOM 785 C CA . LEU A 1 97 ? -5.268 -9.034 14.651 1.00 95.31 97 LEU A CA 1
ATOM 786 C C . LEU A 1 97 ? -4.062 -8.646 13.792 1.00 95.31 97 LEU A C 1
ATOM 788 O O . LEU A 1 97 ? -3.668 -9.416 12.923 1.00 95.31 97 LEU A O 1
ATOM 792 N N . LEU A 1 98 ? -3.438 -7.497 14.063 1.00 95.81 98 LEU A N 1
ATOM 793 C CA . LEU A 1 98 ? -2.238 -7.045 13.356 1.00 95.81 98 LEU A CA 1
ATOM 794 C C . LEU A 1 98 ? -1.069 -8.015 13.548 1.00 95.81 98 LEU A C 1
ATOM 796 O O . LEU A 1 98 ? -0.400 -8.357 12.576 1.00 95.81 98 LEU A O 1
ATOM 800 N N . GLY A 1 99 ? -0.844 -8.497 14.774 1.00 95.81 99 GLY A N 1
ATOM 801 C CA . GLY A 1 99 ? 0.185 -9.501 15.054 1.00 95.81 99 GLY A CA 1
ATOM 802 C C . GLY A 1 99 ? -0.080 -10.824 14.330 1.00 95.81 99 GLY A C 1
ATOM 803 O O . GLY A 1 99 ? 0.824 -11.391 13.715 1.00 95.81 99 GLY A O 1
ATOM 804 N N . PHE A 1 100 ? -1.332 -11.284 14.338 1.00 95.56 100 PHE A N 1
ATOM 805 C CA . PHE A 1 100 ? -1.752 -12.479 13.611 1.00 95.56 100 PHE A CA 1
ATOM 806 C C . PHE A 1 100 ? -1.552 -12.327 12.097 1.00 95.56 100 PHE A C 1
ATOM 808 O O . PHE A 1 100 ? -0.942 -13.189 11.466 1.00 95.56 100 PHE A O 1
ATOM 815 N N . TRP A 1 101 ? -1.985 -11.211 11.509 1.00 95.31 101 TRP A N 1
ATOM 816 C CA . TRP A 1 101 ? -1.792 -10.933 10.085 1.00 95.31 101 TRP A CA 1
ATOM 817 C C . TRP A 1 101 ? -0.319 -10.773 9.706 1.00 95.31 101 TRP A C 1
ATOM 819 O O . TRP A 1 101 ? 0.081 -11.250 8.646 1.00 95.31 101 TRP A O 1
ATOM 829 N N . ALA A 1 102 ? 0.508 -10.175 10.567 1.00 95.25 102 ALA A N 1
ATOM 830 C CA . ALA A 1 102 ? 1.950 -10.098 10.347 1.00 95.25 102 ALA A CA 1
ATOM 831 C C . ALA A 1 102 ? 2.582 -11.497 10.301 1.00 95.25 102 ALA A C 1
ATOM 833 O O . ALA A 1 102 ? 3.379 -11.783 9.408 1.00 95.25 102 ALA A O 1
ATOM 834 N N . PHE A 1 103 ? 2.179 -12.397 11.203 1.00 95.69 103 PHE A N 1
ATOM 835 C CA . PHE A 1 103 ? 2.605 -13.795 11.157 1.00 95.69 103 PHE A CA 1
ATOM 836 C C . PHE A 1 103 ? 2.173 -14.476 9.850 1.00 95.69 103 PHE A C 1
ATOM 838 O O . PHE A 1 103 ? 3.010 -15.062 9.163 1.00 95.69 103 PHE A O 1
ATOM 845 N N . LEU A 1 104 ? 0.904 -14.340 9.450 1.00 94.06 104 LEU A N 1
ATOM 846 C CA . LEU A 1 104 ? 0.413 -14.885 8.179 1.00 94.06 104 LEU A CA 1
ATOM 847 C C . LEU A 1 104 ? 1.208 -14.353 6.979 1.00 94.06 104 LEU A C 1
ATOM 849 O O . LEU A 1 104 ? 1.634 -15.136 6.130 1.00 94.06 104 LEU A O 1
ATOM 853 N N . PHE A 1 105 ? 1.473 -13.048 6.933 1.00 92.31 105 PHE A N 1
ATOM 854 C CA . PHE A 1 105 ? 2.272 -12.429 5.880 1.00 92.31 105 PHE A CA 1
ATOM 855 C C . PHE A 1 105 ? 3.697 -12.998 5.826 1.00 92.31 105 PHE A C 1
ATOM 857 O O . PHE A 1 105 ? 4.177 -13.357 4.750 1.00 92.31 105 PHE A O 1
ATOM 864 N N . LEU A 1 106 ? 4.359 -13.163 6.976 1.00 94.06 106 LEU A N 1
ATOM 865 C CA . LEU A 1 106 ? 5.687 -13.779 7.044 1.00 94.06 106 LEU A CA 1
ATOM 866 C C . LEU A 1 106 ? 5.671 -15.227 6.545 1.00 94.06 106 LEU A C 1
ATOM 868 O O . LEU A 1 106 ? 6.553 -15.612 5.774 1.00 94.06 106 LEU A O 1
ATOM 872 N N . THR A 1 107 ? 4.655 -16.014 6.918 1.00 90.50 107 THR A N 1
ATOM 873 C CA . THR A 1 107 ? 4.512 -17.384 6.400 1.00 90.50 107 THR A CA 1
ATOM 874 C C . THR A 1 107 ? 4.308 -17.399 4.884 1.00 90.50 107 THR A C 1
ATOM 876 O O . THR A 1 107 ? 4.916 -18.220 4.200 1.00 90.50 107 THR A O 1
ATOM 879 N N . ALA A 1 108 ? 3.532 -16.462 4.333 1.00 88.88 108 ALA A N 1
ATOM 880 C CA . ALA A 1 108 ? 3.326 -16.331 2.892 1.00 88.88 108 ALA A CA 1
ATOM 881 C C . ALA A 1 108 ? 4.639 -16.029 2.160 1.00 88.88 108 ALA A C 1
ATOM 883 O O . ALA A 1 108 ? 4.989 -16.713 1.198 1.00 88.88 108 ALA A O 1
ATOM 884 N N . CYS A 1 109 ? 5.394 -15.046 2.657 1.00 88.62 109 CYS A N 1
ATOM 885 C CA . CYS A 1 109 ? 6.698 -14.676 2.117 1.00 88.62 109 CYS A CA 1
ATOM 886 C C . CYS A 1 109 ? 7.676 -15.855 2.159 1.00 88.62 109 CYS A C 1
ATOM 888 O O . CYS A 1 109 ? 8.307 -16.161 1.148 1.00 88.62 109 CYS A O 1
ATOM 890 N N . ALA A 1 110 ? 7.761 -16.564 3.289 1.00 89.75 110 ALA A N 1
ATOM 891 C CA . ALA A 1 110 ? 8.620 -17.738 3.426 1.00 89.75 110 ALA A CA 1
ATOM 892 C C . ALA A 1 110 ? 8.259 -18.834 2.411 1.00 89.75 110 ALA A C 1
ATOM 894 O O . ALA A 1 110 ? 9.145 -19.387 1.757 1.00 89.75 110 ALA A O 1
ATOM 895 N N . VAL A 1 111 ? 6.964 -19.106 2.224 1.00 86.81 111 VAL A N 1
ATOM 896 C CA . VAL A 1 111 ? 6.475 -20.096 1.255 1.00 86.81 111 VAL A CA 1
ATOM 897 C C . VAL A 1 111 ? 6.829 -19.698 -0.181 1.00 86.81 111 VAL A C 1
ATOM 899 O O . VAL A 1 111 ? 7.306 -20.546 -0.938 1.00 86.81 111 VAL A O 1
ATOM 902 N N . VAL A 1 112 ? 6.657 -18.428 -0.562 1.00 84.75 112 VAL A N 1
ATOM 903 C CA . VAL A 1 112 ? 7.015 -17.937 -1.907 1.00 84.75 112 VAL A CA 1
ATOM 904 C C . VAL A 1 112 ? 8.512 -18.048 -2.158 1.00 84.75 112 VAL A C 1
ATOM 906 O O . VAL A 1 112 ? 8.918 -18.563 -3.199 1.00 84.75 112 VAL A O 1
ATOM 909 N N . LEU A 1 113 ? 9.337 -17.607 -1.207 1.00 85.12 113 LEU A N 1
ATOM 910 C CA . LEU A 1 113 ? 10.794 -17.669 -1.333 1.00 85.12 113 LEU A CA 1
ATOM 911 C C . LEU A 1 113 ? 11.289 -19.118 -1.414 1.00 85.12 113 LEU A C 1
ATOM 913 O O . LEU A 1 113 ? 12.126 -19.435 -2.260 1.00 85.12 113 LEU A O 1
ATOM 917 N N . TYR A 1 114 ? 10.730 -20.011 -0.593 1.00 86.12 114 TYR A N 1
ATOM 918 C CA . TYR A 1 114 ? 11.053 -21.437 -0.617 1.00 86.12 114 TYR A CA 1
ATOM 919 C C . TYR A 1 114 ? 10.691 -22.086 -1.961 1.00 86.12 114 TYR A C 1
ATOM 921 O O . TYR A 1 114 ? 11.516 -22.783 -2.558 1.00 86.12 114 TYR A O 1
ATOM 929 N N . GLN A 1 115 ? 9.485 -21.825 -2.476 1.00 82.56 115 GLN A N 1
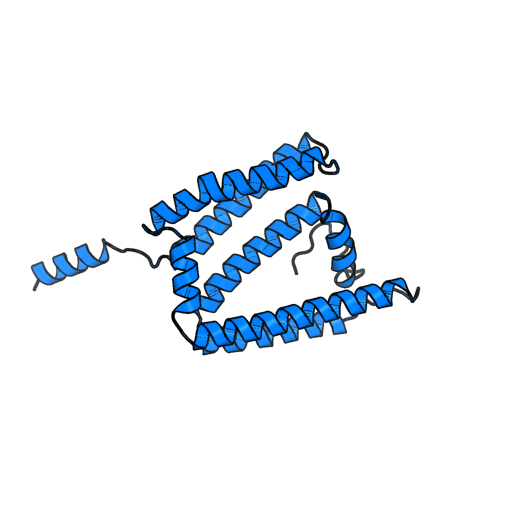ATOM 930 C CA . GLN A 1 115 ? 9.057 -22.346 -3.777 1.00 82.56 115 GLN A CA 1
ATOM 931 C C . GLN A 1 115 ? 9.909 -21.796 -4.928 1.00 82.56 115 GLN A C 1
ATOM 933 O O . GLN A 1 115 ? 10.248 -22.547 -5.843 1.00 82.56 115 GLN A O 1
ATOM 938 N N . ASN A 1 116 ? 10.294 -20.515 -4.875 1.00 77.50 116 ASN A N 1
ATOM 939 C CA . ASN A 1 116 ? 11.140 -19.904 -5.902 1.00 77.50 116 ASN A CA 1
ATOM 940 C C . ASN A 1 116 ? 12.548 -20.519 -5.918 1.00 77.50 116 ASN A C 1
ATOM 942 O O . ASN A 1 116 ? 13.034 -20.921 -6.974 1.00 77.50 116 ASN A O 1
ATOM 946 N N . SER A 1 117 ? 13.155 -20.681 -4.738 1.00 79.69 117 SER A N 1
ATOM 947 C CA . SER A 1 117 ? 14.465 -21.324 -4.581 1.00 79.69 117 SER A CA 1
ATOM 948 C C . SER A 1 117 ? 14.465 -22.754 -5.134 1.00 79.69 117 SER A C 1
ATOM 950 O O . SER A 1 117 ? 15.348 -23.134 -5.903 1.00 79.69 117 SER A O 1
ATOM 952 N N . LYS A 1 118 ? 13.411 -23.529 -4.841 1.00 76.00 118 LYS A N 1
ATOM 953 C CA . LYS A 1 118 ? 13.268 -24.903 -5.340 1.00 76.00 118 LYS A CA 1
ATOM 954 C C . LYS A 1 118 ? 13.076 -24.969 -6.862 1.00 76.00 118 LYS A C 1
ATOM 956 O O . LYS A 1 118 ? 13.695 -25.813 -7.506 1.00 76.00 118 LYS A O 1
ATOM 961 N N . LYS A 1 119 ? 12.280 -24.065 -7.450 1.00 67.31 119 LYS A N 1
ATOM 962 C CA . LYS A 1 119 ? 12.079 -23.966 -8.912 1.00 67.31 119 LYS A CA 1
ATOM 963 C C . LYS A 1 119 ? 13.381 -23.660 -9.659 1.00 67.31 119 LYS A C 1
ATOM 965 O O . LYS A 1 119 ? 13.573 -24.154 -10.762 1.00 67.31 119 LYS A O 1
ATOM 970 N N . SER A 1 120 ? 14.286 -22.879 -9.065 1.00 59.38 120 SER A N 1
ATOM 971 C CA . SER A 1 120 ? 15.579 -22.564 -9.686 1.00 59.38 120 SER A CA 1
ATOM 972 C C . SER A 1 120 ? 16.549 -23.757 -9.736 1.00 59.38 120 SER A C 1
ATOM 974 O O . SER A 1 120 ? 17.525 -23.692 -10.479 1.00 59.38 120 SER A O 1
ATOM 976 N N . SER A 1 121 ? 16.306 -24.822 -8.959 1.00 59.09 121 SER A N 1
ATOM 977 C CA . SER A 1 121 ? 17.193 -25.991 -8.845 1.00 59.09 121 SER A CA 1
ATOM 978 C C . SER A 1 121 ? 16.717 -27.226 -9.621 1.00 59.09 121 SER A C 1
ATOM 980 O O . SER A 1 121 ? 17.521 -28.129 -9.838 1.00 59.09 121 SER A O 1
ATOM 982 N N . ASP A 1 122 ? 15.444 -27.301 -10.017 1.00 57.19 122 ASP A N 1
ATOM 983 C CA . ASP A 1 122 ? 14.855 -28.479 -10.667 1.00 57.19 122 ASP A CA 1
ATOM 984 C C . ASP A 1 122 ? 14.216 -28.053 -12.000 1.00 57.19 122 ASP A C 1
ATOM 986 O O . ASP A 1 122 ? 13.176 -27.398 -12.037 1.00 57.19 122 ASP A O 1
ATOM 990 N N . SER A 1 123 ? 14.863 -28.377 -13.121 1.00 49.41 123 SER A N 1
ATOM 991 C CA . SER A 1 123 ? 14.525 -27.929 -14.485 1.00 49.41 123 SER A CA 1
ATOM 992 C C . SER A 1 123 ? 13.278 -28.599 -15.092 1.00 49.41 123 SER A C 1
ATOM 994 O O . SER A 1 123 ? 13.099 -28.625 -16.314 1.00 49.41 123 SER A O 1
ATOM 996 N N . LYS A 1 124 ? 12.378 -29.149 -14.270 1.00 45.25 124 LYS A N 1
ATOM 997 C CA . LYS A 1 124 ? 11.155 -29.817 -14.734 1.00 45.25 124 LYS A CA 1
ATOM 998 C C . LYS A 1 124 ? 9.972 -28.843 -14.789 1.00 45.25 124 LYS A C 1
ATOM 1000 O O . LYS A 1 124 ? 9.597 -28.283 -13.771 1.00 45.25 124 LYS A O 1
ATOM 1005 N N . LYS A 1 125 ? 9.424 -28.703 -16.009 1.00 48.50 125 LYS A N 1
ATOM 1006 C CA . LYS A 1 125 ? 8.142 -28.133 -16.503 1.00 48.50 125 LYS A CA 1
ATOM 1007 C C . LYS A 1 125 ? 7.293 -27.215 -15.586 1.00 48.50 125 LYS A C 1
ATOM 1009 O O . LYS A 1 125 ? 7.091 -27.512 -14.413 1.00 48.50 125 LYS A O 1
ATOM 1014 N N . PRO A 1 126 ? 6.649 -26.173 -16.156 1.00 48.56 126 PRO A N 1
ATOM 1015 C CA . PRO A 1 126 ? 5.849 -25.196 -15.424 1.00 48.56 126 PRO A CA 1
ATOM 1016 C C . PRO A 1 126 ? 4.504 -25.794 -14.988 1.00 48.56 126 PRO A C 1
ATOM 1018 O O . PRO A 1 126 ? 3.463 -25.541 -15.576 1.00 48.56 126 PRO A O 1
ATOM 1021 N N . GLN A 1 127 ? 4.495 -26.580 -13.917 1.00 47.34 127 GLN A N 1
ATOM 1022 C CA . GLN A 1 127 ? 3.306 -26.672 -13.079 1.00 47.34 127 GLN A CA 1
ATOM 1023 C C . GLN A 1 127 ? 3.410 -25.535 -12.066 1.00 47.34 127 GLN A C 1
ATOM 1025 O O . GLN A 1 127 ? 3.871 -25.740 -10.942 1.00 47.34 127 GLN A O 1
ATOM 1030 N N . ALA A 1 128 ? 3.020 -24.321 -12.470 1.00 52.12 128 ALA A N 1
ATOM 1031 C CA . ALA A 1 128 ? 2.592 -23.293 -11.524 1.00 52.12 128 ALA A CA 1
ATOM 1032 C C . ALA A 1 128 ? 1.392 -23.891 -10.775 1.00 52.12 128 ALA A C 1
ATOM 1034 O O . ALA A 1 128 ? 0.254 -23.897 -11.236 1.00 52.12 128 ALA A O 1
ATOM 1035 N N . SER A 1 129 ? 1.708 -24.626 -9.712 1.00 57.88 129 SER A N 1
ATOM 1036 C CA . SER A 1 129 ? 0.846 -25.682 -9.213 1.00 57.88 129 SER A CA 1
ATOM 1037 C C . SER A 1 129 ? -0.414 -25.059 -8.638 1.00 57.88 129 SER A C 1
ATOM 1039 O O . SER A 1 129 ? -0.340 -24.167 -7.795 1.00 57.88 129 SER A O 1
ATOM 1041 N N . SER A 1 130 ? -1.581 -25.573 -9.030 1.00 61.22 130 SER A N 1
ATOM 1042 C CA . SER A 1 130 ? -2.878 -25.249 -8.413 1.00 61.22 130 SER A CA 1
ATOM 1043 C C . SER A 1 130 ? -2.840 -25.220 -6.871 1.00 61.22 130 SER A C 1
ATOM 1045 O O . SER A 1 130 ? -3.671 -24.569 -6.240 1.00 61.22 130 SER A O 1
ATOM 1047 N N . ILE A 1 131 ? -1.863 -25.898 -6.259 1.00 69.44 131 ILE A N 1
ATOM 1048 C CA . ILE A 1 131 ? -1.551 -25.905 -4.829 1.00 69.44 131 ILE A CA 1
ATOM 1049 C C . ILE A 1 131 ? -1.143 -24.518 -4.311 1.00 69.44 131 ILE A C 1
ATOM 1051 O O . ILE A 1 131 ? -1.657 -24.100 -3.276 1.00 69.44 131 ILE A O 1
ATOM 1055 N N . THR A 1 132 ? -0.282 -23.775 -5.012 1.00 72.75 132 THR A N 1
ATOM 1056 C CA . THR A 1 132 ? 0.138 -22.427 -4.592 1.00 72.75 132 THR A CA 1
ATOM 1057 C C . THR A 1 132 ? -1.064 -21.491 -4.589 1.00 72.75 132 THR A C 1
ATOM 1059 O O . THR A 1 132 ? -1.337 -20.841 -3.584 1.00 72.75 132 THR A O 1
ATOM 1062 N N . ARG A 1 133 ? -1.887 -21.525 -5.645 1.00 74.44 133 ARG A N 1
ATOM 1063 C CA . ARG A 1 133 ? -3.140 -20.758 -5.703 1.00 74.44 133 ARG A CA 1
ATOM 1064 C C . ARG A 1 133 ? -4.091 -21.111 -4.553 1.00 74.44 133 ARG A C 1
ATOM 1066 O O . ARG A 1 133 ? -4.641 -20.203 -3.932 1.00 74.44 133 ARG A O 1
ATOM 1073 N N . LYS A 1 134 ? -4.253 -22.400 -4.230 1.00 81.25 134 LYS A N 1
ATOM 1074 C CA . LYS A 1 134 ? -5.068 -22.864 -3.090 1.00 81.25 134 LYS A CA 1
ATOM 1075 C C . LYS A 1 134 ? -4.526 -22.368 -1.748 1.00 81.25 134 LYS A C 1
ATOM 1077 O O . LYS A 1 134 ? -5.319 -21.947 -0.913 1.00 81.25 134 LYS A O 1
ATOM 1082 N N . TYR A 1 135 ? -3.206 -22.367 -1.558 1.00 84.56 135 TYR A N 1
ATOM 1083 C CA . TYR A 1 135 ? -2.572 -21.866 -0.336 1.00 84.56 135 TYR A CA 1
ATOM 1084 C C . TYR A 1 135 ? -2.838 -20.370 -0.134 1.00 84.56 135 TYR A C 1
ATOM 1086 O O . TYR A 1 135 ? -3.227 -19.954 0.953 1.00 84.56 135 TYR A O 1
ATOM 1094 N N . PHE A 1 136 ? -2.710 -19.568 -1.193 1.00 82.75 136 PHE A N 1
ATOM 1095 C CA . PHE A 1 136 ? -3.011 -18.136 -1.133 1.00 82.75 136 PHE A CA 1
ATOM 1096 C C . PHE A 1 136 ? -4.496 -17.847 -0.910 1.00 82.75 136 PHE A C 1
ATOM 1098 O O . PHE A 1 136 ? -4.824 -16.977 -0.109 1.00 82.75 136 PHE A O 1
ATOM 1105 N N . HIS A 1 137 ? -5.400 -18.607 -1.539 1.00 87.44 137 HIS A N 1
ATOM 1106 C CA . HIS A 1 137 ? -6.836 -18.486 -1.261 1.00 87.44 137 HIS A CA 1
ATOM 1107 C C . HIS A 1 137 ? -7.150 -18.841 0.194 1.00 87.44 137 HIS A C 1
ATOM 1109 O O . HIS A 1 137 ? -7.892 -18.122 0.855 1.00 87.44 137 HIS A O 1
ATOM 1115 N N . PHE A 1 138 ? -6.555 -19.915 0.717 1.00 89.38 138 PHE A N 1
ATOM 1116 C CA . PHE A 1 138 ? -6.703 -20.289 2.119 1.00 89.38 138 PHE A CA 1
ATOM 1117 C C . PHE A 1 138 ? -6.189 -19.187 3.052 1.00 89.38 138 PHE A C 1
ATOM 1119 O O . PHE A 1 138 ? -6.898 -18.785 3.971 1.00 89.38 138 PHE A O 1
ATOM 1126 N N . LEU A 1 139 ? -5.004 -18.637 2.780 1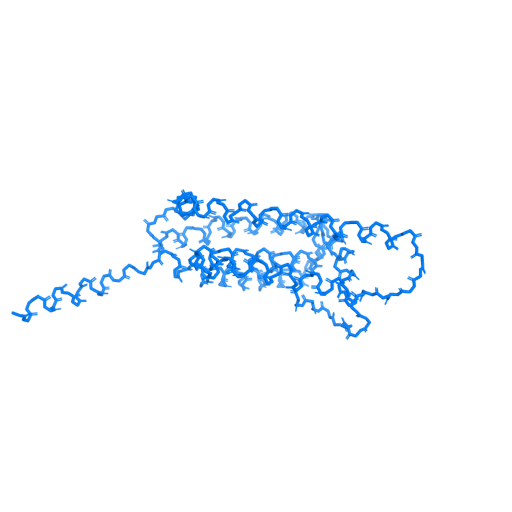.00 88.50 139 LEU A N 1
ATOM 1127 C CA . LEU A 1 139 ? -4.439 -17.539 3.560 1.00 88.50 139 LEU A CA 1
ATOM 1128 C C . LEU A 1 139 ? -5.331 -16.290 3.525 1.00 88.50 139 LEU A C 1
ATOM 1130 O O . LEU A 1 139 ? -5.529 -15.647 4.557 1.00 88.50 139 LEU A O 1
ATOM 1134 N N . ALA A 1 140 ? -5.908 -15.971 2.363 1.00 88.00 140 ALA A N 1
ATOM 1135 C CA . ALA A 1 140 ? -6.868 -14.884 2.226 1.00 88.00 140 ALA A CA 1
ATOM 1136 C C . ALA A 1 140 ? -8.103 -15.136 3.102 1.00 88.00 140 ALA A C 1
ATOM 1138 O O . ALA A 1 140 ? -8.460 -14.281 3.906 1.00 88.00 140 ALA A O 1
ATOM 1139 N N . VAL A 1 141 ? -8.700 -16.328 3.046 1.00 92.12 141 VAL A N 1
ATOM 1140 C CA . VAL A 1 141 ? -9.847 -16.694 3.897 1.00 92.12 141 VAL A CA 1
ATOM 1141 C C . VAL A 1 141 ? -9.501 -16.557 5.385 1.00 92.12 141 VAL A C 1
ATOM 1143 O O . VAL A 1 141 ? -10.243 -15.920 6.134 1.00 92.12 141 VAL A O 1
ATOM 1146 N N . VAL A 1 142 ? -8.345 -17.076 5.806 1.00 93.00 142 VAL A N 1
ATOM 1147 C CA . VAL A 1 142 ? -7.866 -16.996 7.197 1.00 93.00 142 VAL A CA 1
ATOM 1148 C C . VAL A 1 142 ? -7.566 -15.554 7.626 1.00 93.00 142 VAL A C 1
ATOM 1150 O O . VAL A 1 142 ? -7.695 -15.232 8.803 1.00 93.00 142 VAL A O 1
ATOM 1153 N N . THR A 1 143 ? -7.222 -14.665 6.695 1.00 92.31 143 THR A N 1
ATOM 1154 C CA . THR A 1 143 ? -7.015 -13.234 6.970 1.00 92.31 143 THR A CA 1
ATOM 1155 C C . THR A 1 143 ? -8.349 -12.487 7.094 1.00 92.31 143 THR A C 1
ATOM 1157 O O . THR A 1 143 ? -8.549 -11.737 8.052 1.00 92.31 143 THR A O 1
ATOM 1160 N N . TYR A 1 144 ? -9.282 -12.717 6.163 1.00 92.38 144 TYR A N 1
ATOM 1161 C CA . TYR A 1 144 ? -10.550 -11.986 6.066 1.00 92.38 144 TYR A CA 1
ATOM 1162 C C . TYR A 1 144 ? -11.571 -12.381 7.140 1.00 92.38 144 TYR A C 1
ATOM 1164 O O . TYR A 1 144 ? -12.237 -11.496 7.676 1.00 92.38 144 TYR A O 1
ATOM 1172 N N . ILE A 1 145 ? -11.697 -13.669 7.486 1.00 94.12 145 ILE A N 1
ATOM 1173 C CA . ILE A 1 145 ? -12.663 -14.142 8.498 1.00 94.12 145 ILE A CA 1
ATOM 1174 C C . ILE A 1 145 ? -12.503 -13.412 9.845 1.00 94.12 145 ILE A C 1
ATOM 1176 O O . ILE A 1 145 ? -13.476 -12.806 10.300 1.00 94.12 145 ILE A O 1
ATOM 1180 N N . PRO A 1 146 ? -11.324 -13.410 10.498 1.00 92.44 146 PRO A N 1
ATOM 1181 C CA . PRO A 1 146 ? -11.168 -12.736 11.782 1.00 92.44 146 PRO A CA 1
ATOM 1182 C C . PRO A 1 146 ? -11.313 -11.215 11.652 1.00 92.44 146 PRO A C 1
ATOM 1184 O O . PRO A 1 146 ? -11.883 -10.592 12.542 1.00 92.44 146 PRO A O 1
ATOM 1187 N N . GLY A 1 147 ? -10.892 -10.612 10.534 1.00 92.69 147 GLY A N 1
ATOM 1188 C CA . GLY A 1 147 ? -11.142 -9.190 10.278 1.00 92.69 147 GLY A CA 1
ATOM 1189 C C . GLY A 1 147 ? -12.635 -8.855 10.234 1.00 92.69 147 GLY A C 1
ATOM 1190 O O . GLY A 1 147 ? -13.081 -7.907 10.874 1.00 92.69 147 GLY A O 1
ATOM 1191 N N . LEU A 1 148 ? -13.434 -9.667 9.539 1.00 93.88 148 LEU A N 1
ATOM 1192 C CA . LEU A 1 148 ? -14.870 -9.434 9.379 1.00 93.88 148 LEU A CA 1
ATOM 1193 C C . LEU A 1 148 ? -15.657 -9.653 10.682 1.00 93.88 148 LEU A C 1
ATOM 1195 O O . LEU A 1 148 ? -16.651 -8.958 10.925 1.00 93.88 148 LEU A O 1
ATOM 1199 N N . LEU A 1 149 ? -15.218 -10.621 11.493 1.00 94.44 149 LEU A N 1
ATOM 1200 C CA . LEU A 1 149 ? -15.839 -10.970 12.770 1.00 94.44 149 LEU A CA 1
ATOM 1201 C C . LEU A 1 149 ? -15.479 -9.987 13.887 1.00 94.44 149 LEU A C 1
ATOM 1203 O O . LEU A 1 149 ? -16.362 -9.601 14.650 1.00 94.44 149 LEU A O 1
ATOM 1207 N N . TYR A 1 150 ? -14.207 -9.596 13.994 1.00 93.50 150 TYR A N 1
ATOM 1208 C CA . TYR A 1 150 ? -13.710 -8.865 15.160 1.00 93.50 150 TYR A CA 1
ATOM 1209 C C . TYR A 1 150 ? -13.553 -7.356 14.938 1.00 93.50 150 TYR A C 1
ATOM 1211 O O . TYR A 1 150 ? -13.800 -6.601 15.877 1.00 93.50 150 TYR A O 1
ATOM 1219 N N . ASP A 1 151 ? -13.152 -6.889 13.747 1.00 94.12 151 ASP A N 1
ATOM 1220 C CA . ASP A 1 151 ? -12.946 -5.453 13.489 1.00 94.12 151 ASP A CA 1
ATOM 1221 C C . ASP A 1 151 ? -13.020 -5.101 11.988 1.00 94.12 151 ASP A C 1
ATOM 1223 O O . ASP A 1 151 ? -12.022 -5.085 11.261 1.00 94.12 151 ASP A O 1
ATOM 1227 N N . ARG A 1 152 ? -14.236 -4.794 11.516 1.00 94.25 152 ARG A N 1
ATOM 1228 C CA . ARG A 1 152 ? -14.483 -4.402 10.116 1.00 94.25 152 ARG A CA 1
ATOM 1229 C C . ARG A 1 152 ? -13.789 -3.089 9.723 1.00 94.25 152 ARG A C 1
ATOM 1231 O O . ARG A 1 152 ? -13.238 -3.057 8.624 1.00 94.25 152 ARG A O 1
ATOM 1238 N N . PRO A 1 153 ? -13.774 -2.029 10.561 1.00 93.94 153 PRO A N 1
ATOM 1239 C CA . PRO A 1 153 ? -13.006 -0.820 10.265 1.00 93.94 153 PRO A CA 1
ATOM 1240 C C . PRO A 1 153 ? -11.518 -1.098 10.036 1.00 93.94 153 PRO A C 1
ATOM 1242 O O . PRO A 1 153 ? -10.944 -0.587 9.075 1.00 93.94 153 PRO A O 1
ATOM 1245 N N . LEU A 1 154 ? -10.888 -1.930 10.875 1.00 94.69 154 LEU A N 1
ATOM 1246 C CA . LEU A 1 154 ? -9.481 -2.300 10.699 1.00 94.69 154 LEU A CA 1
ATOM 1247 C C . LEU A 1 154 ? -9.268 -3.046 9.381 1.00 94.69 154 LEU A C 1
ATOM 1249 O O . LEU A 1 154 ? -8.335 -2.725 8.645 1.00 94.69 154 LEU A O 1
ATOM 1253 N N . LEU A 1 155 ? -10.137 -4.015 9.075 1.00 95.06 155 LEU A N 1
ATOM 1254 C CA . LEU A 1 155 ? -10.081 -4.758 7.818 1.00 95.06 155 LEU A CA 1
ATOM 1255 C C . LEU A 1 155 ? -10.214 -3.828 6.604 1.00 95.06 155 LEU A C 1
ATOM 1257 O O . LEU A 1 155 ? -9.469 -3.988 5.642 1.00 95.06 155 LEU A O 1
ATOM 1261 N N . TYR A 1 156 ? -11.109 -2.839 6.658 1.00 95.19 156 TYR A N 1
ATOM 1262 C CA . TYR A 1 156 ? -11.264 -1.841 5.598 1.00 95.19 156 TYR A CA 1
ATOM 1263 C C . TYR A 1 156 ? -9.985 -1.021 5.397 1.00 95.19 156 TYR A C 1
ATOM 1265 O O . TYR A 1 156 ? -9.471 -0.955 4.281 1.00 95.19 156 TYR A O 1
ATOM 1273 N N . VAL A 1 157 ? -9.430 -0.442 6.468 1.00 95.19 157 VAL A N 1
ATOM 1274 C CA . VAL A 1 157 ? -8.198 0.362 6.384 1.00 95.19 157 VAL A CA 1
ATOM 1275 C C . VAL A 1 157 ? -7.042 -0.483 5.847 1.00 95.19 157 VAL A C 1
ATOM 1277 O O . VAL A 1 157 ? -6.328 -0.049 4.943 1.00 95.19 157 VAL A O 1
ATOM 1280 N N . ALA A 1 158 ? -6.891 -1.712 6.347 1.00 94.44 158 ALA A N 1
ATOM 1281 C CA . ALA A 1 158 ? -5.879 -2.645 5.867 1.00 94.44 158 ALA A CA 1
ATOM 1282 C C . ALA A 1 158 ? -6.068 -2.977 4.379 1.00 94.44 158 ALA A C 1
ATOM 1284 O O . ALA A 1 158 ? -5.097 -2.946 3.630 1.00 94.44 158 ALA A O 1
ATOM 1285 N N . ALA A 1 159 ? -7.301 -3.219 3.924 1.00 94.50 159 ALA A N 1
ATOM 1286 C CA . ALA A 1 159 ? -7.593 -3.496 2.519 1.00 94.50 159 ALA A CA 1
ATOM 1287 C C . ALA A 1 159 ? -7.251 -2.308 1.602 1.00 94.50 159 ALA A C 1
ATOM 1289 O O . ALA A 1 159 ? -6.654 -2.517 0.547 1.00 94.50 159 ALA A O 1
ATOM 1290 N N . VAL A 1 160 ? -7.557 -1.070 2.010 1.00 95.75 160 VAL A N 1
ATOM 1291 C CA . VAL A 1 160 ? -7.184 0.146 1.257 1.00 95.75 160 VAL A CA 1
ATOM 1292 C C . VAL A 1 160 ? -5.661 0.293 1.166 1.00 95.75 160 VAL A C 1
ATOM 1294 O O . VAL A 1 160 ? -5.127 0.582 0.094 1.00 95.75 160 VAL A O 1
ATOM 1297 N N . VAL A 1 161 ? -4.943 0.050 2.267 1.00 94.75 161 VAL A N 1
ATOM 1298 C CA . VAL A 1 161 ? -3.471 0.087 2.283 1.00 94.75 161 VAL A CA 1
ATOM 1299 C C . VAL A 1 161 ? -2.884 -1.021 1.405 1.00 94.75 161 VAL A C 1
ATOM 1301 O O . VAL A 1 161 ? -1.996 -0.750 0.598 1.00 94.75 161 VAL A O 1
ATOM 1304 N N . CYS A 1 162 ? -3.395 -2.250 1.503 1.00 93.62 162 CYS A N 1
ATOM 1305 C CA . CYS A 1 162 ? -2.970 -3.366 0.658 1.00 93.62 162 CYS A CA 1
ATOM 1306 C C . CYS A 1 162 ? -3.223 -3.086 -0.826 1.00 93.62 162 CYS A C 1
ATOM 1308 O O . CYS A 1 162 ? -2.333 -3.334 -1.635 1.00 93.62 162 CYS A O 1
ATOM 1310 N N . LEU A 1 163 ? -4.379 -2.515 -1.181 1.00 94.06 163 LEU A N 1
ATOM 1311 C CA . LEU A 1 163 ? -4.678 -2.081 -2.547 1.00 94.06 163 LEU A CA 1
ATOM 1312 C C . LEU A 1 163 ? -3.618 -1.094 -3.050 1.00 94.06 163 LEU A C 1
ATOM 1314 O O . LEU A 1 163 ? -3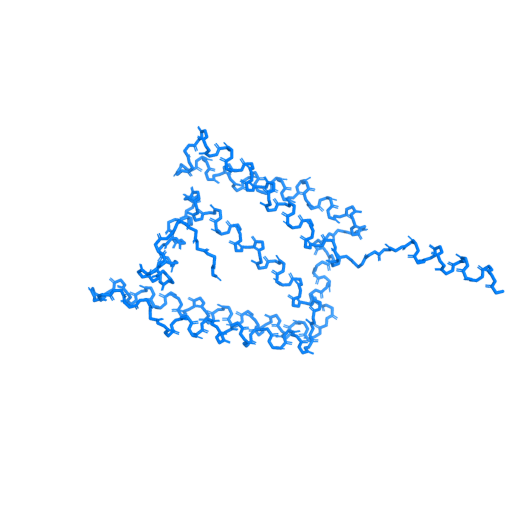.070 -1.284 -4.134 1.00 94.06 163 LEU A O 1
ATOM 1318 N N . ALA A 1 164 ? -3.290 -0.073 -2.253 1.00 95.12 164 ALA A N 1
ATOM 1319 C CA . ALA A 1 164 ? -2.267 0.900 -2.620 1.00 95.12 164 ALA A CA 1
ATOM 1320 C C . ALA A 1 164 ? -0.897 0.247 -2.828 1.00 95.12 164 ALA A C 1
ATOM 1322 O O . ALA A 1 164 ? -0.238 0.506 -3.834 1.00 95.12 164 ALA A O 1
ATOM 1323 N N . VAL A 1 165 ? -0.488 -0.635 -1.914 1.00 94.25 165 VAL A N 1
ATOM 1324 C CA . VAL A 1 165 ? 0.779 -1.368 -2.022 1.00 94.25 165 VAL A CA 1
ATOM 1325 C C . VAL A 1 165 ? 0.801 -2.251 -3.269 1.00 94.25 165 VAL A C 1
ATOM 1327 O O . VAL A 1 165 ? 1.770 -2.191 -4.019 1.00 94.25 165 VAL A O 1
ATOM 1330 N N . PHE A 1 166 ? -0.247 -3.032 -3.536 1.00 91.69 166 PHE A N 1
ATOM 1331 C CA . PHE A 1 166 ? -0.298 -3.911 -4.706 1.00 91.69 166 PHE A CA 1
ATOM 1332 C C . PHE A 1 166 ? -0.276 -3.136 -6.021 1.00 91.69 166 PHE A C 1
ATOM 1334 O O . PHE A 1 166 ? 0.480 -3.506 -6.915 1.00 91.69 166 PHE A O 1
ATOM 1341 N N . VAL A 1 167 ? -1.006 -2.024 -6.124 1.00 93.50 167 VAL A N 1
ATOM 1342 C CA . VAL A 1 167 ? -0.964 -1.172 -7.323 1.00 93.50 167 VAL A CA 1
ATOM 1343 C C . VAL A 1 167 ? 0.417 -0.530 -7.504 1.00 93.50 167 VAL A C 1
ATOM 1345 O O . VAL A 1 167 ? 0.942 -0.507 -8.615 1.00 93.50 167 VAL A O 1
ATOM 1348 N N . LEU A 1 168 ? 1.060 -0.061 -6.430 1.00 93.50 168 LEU A N 1
ATOM 1349 C CA . LEU A 1 168 ? 2.419 0.488 -6.513 1.00 93.50 168 LEU A CA 1
ATOM 1350 C C . LEU A 1 168 ? 3.456 -0.578 -6.897 1.00 93.50 168 LEU A C 1
ATOM 1352 O O . LEU A 1 168 ? 4.328 -0.313 -7.725 1.00 93.50 168 LEU A O 1
ATOM 1356 N N . LEU A 1 169 ? 3.360 -1.786 -6.336 1.00 91.50 169 LEU A N 1
ATOM 1357 C CA . LEU A 1 169 ? 4.204 -2.918 -6.728 1.00 91.50 169 LEU A CA 1
ATOM 1358 C C . LEU A 1 169 ? 3.975 -3.301 -8.193 1.00 91.50 169 LEU A C 1
ATOM 1360 O O . LEU A 1 169 ? 4.936 -3.608 -8.902 1.00 91.50 169 LEU A O 1
ATOM 1364 N N . GLU A 1 170 ? 2.731 -3.228 -8.663 1.00 90.81 170 GLU A N 1
ATOM 1365 C CA . GLU A 1 170 ? 2.392 -3.458 -10.061 1.00 90.81 170 GLU A CA 1
ATOM 1366 C C . GLU A 1 170 ? 3.003 -2.387 -10.969 1.00 90.81 170 GLU A C 1
ATOM 1368 O O . GLU A 1 170 ? 3.590 -2.734 -11.991 1.00 90.81 170 GLU A O 1
ATOM 1373 N N . TYR A 1 171 ? 3.000 -1.110 -10.577 1.00 92.38 171 TYR A N 1
ATOM 1374 C CA . TYR A 1 171 ? 3.721 -0.061 -11.309 1.00 92.38 171 TYR A CA 1
ATOM 1375 C C . TYR A 1 171 ? 5.229 -0.332 -11.365 1.00 92.38 171 TYR A C 1
ATOM 1377 O O . TYR A 1 171 ? 5.831 -0.255 -12.438 1.00 92.38 171 TYR A O 1
ATOM 1385 N N . VAL A 1 172 ? 5.843 -0.724 -10.244 1.00 91.75 172 VAL A N 1
ATOM 1386 C CA . VAL A 1 172 ? 7.269 -1.096 -10.191 1.00 91.75 172 VAL A CA 1
ATOM 1387 C C . VAL A 1 172 ? 7.569 -2.273 -11.132 1.00 91.75 172 VAL A C 1
ATOM 1389 O O . VAL A 1 172 ? 8.560 -2.239 -11.871 1.00 91.75 172 VAL A O 1
ATOM 1392 N N . ARG A 1 173 ? 6.709 -3.300 -11.157 1.00 91.50 173 ARG A N 1
ATOM 1393 C CA . ARG A 1 173 ? 6.829 -4.471 -12.045 1.00 91.50 173 ARG A CA 1
ATOM 1394 C C . ARG A 1 173 ? 6.633 -4.092 -13.513 1.00 91.50 173 ARG A C 1
ATOM 1396 O O . ARG A 1 173 ? 7.449 -4.478 -14.363 1.00 91.50 173 ARG A O 1
ATOM 1403 N N . TYR A 1 174 ? 5.567 -3.354 -13.812 1.00 88.50 174 TYR A N 1
ATOM 1404 C CA . TYR A 1 174 ? 5.158 -2.955 -15.155 1.00 88.50 174 TYR A CA 1
ATOM 1405 C C . TYR A 1 174 ? 6.232 -2.079 -15.805 1.00 88.50 174 TYR A C 1
ATOM 1407 O O . TYR A 1 174 ? 6.793 -2.477 -16.829 1.00 88.50 174 TYR A O 1
ATOM 1415 N N . PHE A 1 175 ? 6.638 -0.994 -15.138 1.00 89.00 175 PHE A N 1
ATOM 1416 C CA . PHE A 1 175 ? 7.667 -0.065 -15.620 1.00 89.00 175 PHE A CA 1
ATOM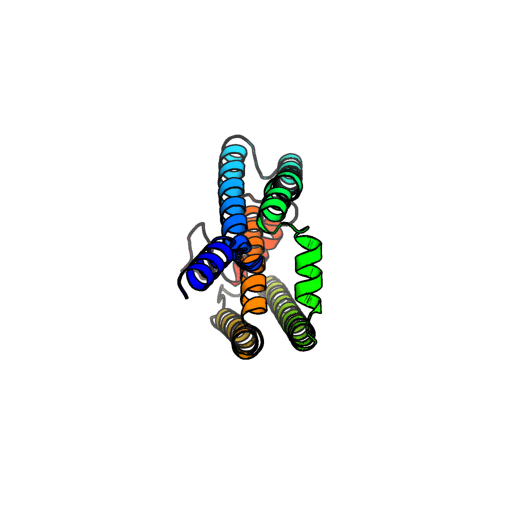 1417 C C . PHE A 1 175 ? 9.111 -0.549 -15.399 1.00 89.00 175 PHE A C 1
ATOM 1419 O O . PHE A 1 175 ? 10.047 0.151 -15.767 1.00 89.00 175 PHE A O 1
ATOM 1426 N N . ARG A 1 176 ? 9.336 -1.752 -14.849 1.00 89.31 176 ARG A N 1
ATOM 1427 C CA . ARG A 1 176 ? 10.683 -2.325 -14.615 1.00 89.31 176 ARG A CA 1
ATOM 1428 C C . ARG A 1 176 ? 11.589 -1.428 -13.754 1.00 89.31 176 ARG A C 1
ATOM 1430 O O . ARG A 1 176 ? 12.797 -1.364 -13.977 1.00 89.31 176 ARG A O 1
ATOM 1437 N N . ILE A 1 177 ? 11.008 -0.769 -12.754 1.00 91.44 177 ILE A N 1
ATOM 1438 C CA . ILE A 1 177 ? 11.714 0.165 -11.870 1.00 91.44 177 ILE A CA 1
ATOM 1439 C C . ILE A 1 177 ? 12.770 -0.584 -11.047 1.00 91.44 177 ILE A C 1
ATOM 1441 O O . ILE A 1 177 ? 12.468 -1.572 -10.377 1.00 91.44 177 ILE A O 1
ATOM 1445 N N . LYS A 1 178 ? 14.023 -0.129 -11.065 1.00 89.56 178 LYS A N 1
ATOM 1446 C CA . LYS A 1 178 ? 15.119 -0.747 -10.305 1.00 89.56 178 LYS A CA 1
ATOM 1447 C C . LYS A 1 178 ? 15.027 -0.416 -8.805 1.00 89.56 178 LYS A C 1
ATOM 1449 O O . LYS A 1 178 ? 14.464 0.612 -8.435 1.00 89.56 178 LYS A O 1
ATOM 1454 N N . PRO A 1 179 ? 15.575 -1.261 -7.914 1.00 88.50 179 PRO A N 1
ATOM 1455 C CA . PRO A 1 179 ? 16.099 -2.606 -8.177 1.00 88.50 179 PRO A CA 1
ATOM 1456 C C . PRO A 1 179 ? 14.997 -3.683 -8.226 1.00 88.50 179 PRO A C 1
ATOM 1458 O O . PRO A 1 179 ? 15.233 -4.787 -8.707 1.00 88.50 179 PRO A O 1
ATOM 1461 N N . PHE A 1 180 ? 13.792 -3.377 -7.737 1.00 87.12 180 PHE A N 1
ATOM 1462 C CA . PHE A 1 180 ? 12.776 -4.386 -7.427 1.00 87.12 180 PHE A CA 1
ATOM 1463 C C . PHE A 1 180 ? 11.993 -4.909 -8.632 1.00 87.12 180 PHE A C 1
ATOM 1465 O O . PHE A 1 180 ? 11.460 -6.012 -8.561 1.00 87.12 180 PHE A O 1
ATOM 1472 N N . GLY A 1 181 ? 11.931 -4.176 -9.743 1.00 83.12 181 GLY A N 1
ATOM 1473 C CA . GLY A 1 181 ? 11.108 -4.524 -10.903 1.00 83.12 181 GLY A CA 1
ATOM 1474 C C . GLY A 1 181 ? 11.429 -5.900 -11.485 1.00 83.12 181 GLY A C 1
ATOM 1475 O O . GLY A 1 181 ? 10.512 -6.654 -11.813 1.00 83.12 181 GLY A O 1
ATOM 1476 N N . GLN A 1 182 ? 12.713 -6.271 -11.549 1.00 81.81 182 GLN A N 1
ATOM 1477 C CA . GLN A 1 182 ? 13.118 -7.598 -12.022 1.00 81.81 182 GLN A CA 1
ATOM 1478 C C . GLN A 1 182 ? 12.839 -8.684 -10.976 1.00 81.81 182 GLN A C 1
ATOM 1480 O O . GLN A 1 182 ? 12.297 -9.734 -11.317 1.00 81.81 182 GLN A O 1
ATOM 1485 N N . THR A 1 183 ? 13.142 -8.417 -9.703 1.00 82.81 183 THR A N 1
ATOM 1486 C CA . THR A 1 183 ? 12.861 -9.339 -8.593 1.00 82.81 183 THR A CA 1
ATOM 1487 C C . THR A 1 183 ? 11.372 -9.670 -8.510 1.00 82.81 183 THR A C 1
ATOM 1489 O O . THR A 1 183 ? 11.011 -10.842 -8.436 1.00 82.81 183 THR A O 1
ATOM 1492 N N . LEU A 1 184 ? 10.498 -8.663 -8.603 1.00 82.44 184 LEU A N 1
ATOM 1493 C CA . LEU A 1 184 ? 9.045 -8.840 -8.584 1.00 82.44 184 LEU A CA 1
ATOM 1494 C C . LEU A 1 184 ? 8.556 -9.674 -9.766 1.00 82.44 184 LEU A C 1
ATOM 1496 O O . LEU A 1 184 ? 7.738 -10.565 -9.565 1.00 82.44 184 LEU A O 1
ATOM 1500 N N . ARG A 1 185 ? 9.081 -9.456 -10.981 1.00 81.25 185 ARG A N 1
ATOM 1501 C CA . ARG A 1 185 ? 8.745 -10.305 -12.137 1.00 81.25 185 ARG A CA 1
ATOM 1502 C C . ARG A 1 185 ? 9.109 -11.761 -11.871 1.00 81.25 185 ARG A C 1
ATOM 1504 O O . ARG A 1 185 ? 8.256 -12.624 -12.045 1.00 81.25 185 ARG A O 1
ATOM 1511 N N . THR A 1 186 ? 10.326 -12.031 -11.400 1.00 76.81 186 THR A N 1
ATOM 1512 C CA . THR A 1 186 ? 10.779 -13.398 -11.103 1.00 76.81 186 THR A CA 1
ATOM 1513 C C . THR A 1 186 ? 9.932 -14.059 -10.016 1.00 76.81 186 THR A C 1
ATOM 1515 O O . THR A 1 186 ? 9.514 -15.205 -10.187 1.00 76.81 186 THR A O 1
ATOM 1518 N N . LEU A 1 187 ? 9.625 -13.346 -8.928 1.00 75.69 187 LEU A N 1
ATOM 1519 C CA . LEU A 1 187 ? 8.763 -13.855 -7.857 1.00 75.69 187 LEU A CA 1
ATOM 1520 C C . LEU A 1 187 ? 7.343 -14.146 -8.360 1.00 75.69 187 LEU A C 1
ATOM 1522 O O . LEU A 1 187 ? 6.799 -15.211 -8.071 1.00 75.69 187 LEU A O 1
ATOM 1526 N N . LEU A 1 188 ? 6.776 -13.244 -9.163 1.00 73.12 188 LEU A N 1
ATOM 1527 C CA . LEU A 1 188 ? 5.412 -13.367 -9.675 1.00 73.12 188 LEU A CA 1
ATOM 1528 C C . LEU A 1 188 ? 5.269 -14.397 -10.804 1.00 73.12 188 LEU A C 1
ATOM 1530 O O . LEU A 1 188 ? 4.177 -14.918 -11.005 1.00 73.12 188 LEU A O 1
ATOM 1534 N N . THR A 1 189 ? 6.355 -14.798 -11.476 1.00 70.31 189 THR A N 1
ATOM 1535 C CA . THR A 1 189 ? 6.312 -15.920 -12.440 1.00 70.31 189 THR A CA 1
ATOM 1536 C C . THR A 1 189 ? 5.917 -17.264 -11.824 1.00 70.31 189 THR A C 1
ATOM 1538 O O . THR A 1 189 ? 5.646 -18.213 -12.554 1.00 70.31 189 THR A O 1
ATOM 1541 N N . LEU A 1 190 ? 5.900 -17.386 -10.493 1.00 63.12 190 LEU A N 1
ATOM 1542 C CA . LEU A 1 190 ? 5.344 -18.556 -9.805 1.00 63.12 190 LEU A CA 1
ATOM 1543 C C . LEU A 1 190 ? 3.815 -18.623 -9.873 1.00 63.12 190 LEU A C 1
ATOM 1545 O O . LEU A 1 190 ? 3.257 -19.707 -9.719 1.00 63.12 190 LEU A O 1
ATOM 1549 N N . PHE A 1 191 ? 3.160 -17.483 -10.086 1.00 59.16 191 PHE A N 1
ATOM 1550 C CA . PHE A 1 191 ? 1.705 -17.355 -10.128 1.00 59.16 191 PHE A CA 1
ATOM 1551 C C . PHE A 1 191 ? 1.148 -17.302 -11.552 1.00 59.16 191 PHE A C 1
ATOM 1553 O O . PHE A 1 191 ? -0.055 -17.440 -11.724 1.00 59.16 191 PHE A O 1
ATOM 1560 N N . LEU A 1 192 ? 2.016 -17.133 -12.554 1.00 59.09 192 LEU A N 1
ATOM 1561 C CA . LEU A 1 192 ? 1.655 -17.190 -13.967 1.00 59.09 192 LEU A CA 1
ATOM 1562 C C . LEU A 1 192 ? 1.505 -18.652 -14.410 1.00 59.09 192 LEU A C 1
ATOM 1564 O O . LEU A 1 192 ? 2.485 -19.401 -14.423 1.00 59.09 192 LEU A O 1
ATOM 1568 N N . ASP A 1 193 ? 0.286 -19.046 -14.774 1.00 53.91 193 ASP A N 1
ATOM 1569 C CA . ASP A 1 193 ? 0.015 -20.287 -15.508 1.00 53.91 193 ASP A CA 1
ATOM 1570 C C . ASP A 1 193 ? 0.215 -20.046 -17.021 1.00 53.91 193 ASP A C 1
ATOM 1572 O O . ASP A 1 193 ? 0.117 -18.909 -17.489 1.00 53.91 193 ASP A O 1
ATOM 1576 N N . GLU A 1 194 ? 0.448 -21.090 -17.826 1.00 51.12 194 GLU A N 1
ATOM 1577 C CA . GLU A 1 194 ? 0.571 -20.964 -19.299 1.00 51.12 194 GLU A CA 1
ATOM 1578 C C . GLU A 1 194 ? -0.694 -20.349 -19.941 1.00 51.12 194 GLU A C 1
ATOM 1580 O O . GLU A 1 194 ? -0.662 -19.824 -21.056 1.00 51.12 194 GLU A O 1
ATOM 1585 N N . ARG A 1 195 ? -1.811 -20.366 -19.205 1.00 48.44 195 ARG A N 1
ATOM 1586 C CA . ARG A 1 195 ? -3.107 -19.802 -19.595 1.00 48.44 195 ARG A CA 1
ATOM 1587 C C . ARG A 1 195 ? -3.226 -18.288 -19.372 1.00 48.44 195 ARG A C 1
ATOM 1589 O O . ARG A 1 195 ? -4.084 -17.676 -20.001 1.00 48.44 195 ARG A O 1
ATOM 1596 N N . ASP A 1 196 ? -2.350 -17.682 -18.569 1.00 52.00 196 ASP A N 1
ATOM 1597 C CA . ASP A 1 196 ? -2.383 -16.255 -18.202 1.00 52.00 196 ASP A CA 1
ATOM 1598 C C . ASP A 1 196 ? -1.375 -15.428 -19.026 1.00 52.00 196 ASP A C 1
ATOM 1600 O O . ASP A 1 196 ? -0.655 -14.567 -18.517 1.00 52.00 196 ASP A O 1
ATOM 1604 N N . SER A 1 197 ? -1.308 -15.690 -20.336 1.00 45.66 197 SER A N 1
ATOM 1605 C CA . SER A 1 197 ? -0.391 -15.028 -21.280 1.00 45.66 197 SER A CA 1
ATOM 1606 C C . SER A 1 197 ? -0.863 -13.615 -21.679 1.00 45.66 197 SER A C 1
ATOM 1608 O O . SER A 1 197 ? -1.002 -13.301 -22.861 1.00 45.66 197 SER A O 1
ATOM 1610 N N . GLY A 1 198 ? -1.127 -12.754 -20.692 1.00 56.31 198 GLY A N 1
ATOM 1611 C CA . GLY A 1 198 ? -1.445 -11.332 -20.865 1.00 56.31 198 GLY A CA 1
ATOM 1612 C C . GLY A 1 198 ? -0.443 -10.419 -20.132 1.00 56.31 198 GLY A C 1
ATOM 1613 O O . GLY A 1 198 ? 0.215 -10.853 -19.188 1.00 56.31 198 GLY A O 1
ATOM 1614 N N . PRO A 1 199 ? -0.286 -9.141 -20.529 1.00 50.62 199 PRO A N 1
ATOM 1615 C CA . PRO A 1 199 ? 0.676 -8.224 -19.899 1.00 50.62 199 PRO A CA 1
ATOM 1616 C C . PRO A 1 199 ? 0.300 -7.802 -18.462 1.00 50.62 199 PRO A C 1
ATOM 1618 O O . PRO A 1 199 ? 1.169 -7.356 -17.703 1.00 50.62 199 PRO A O 1
ATOM 1621 N N . LEU A 1 200 ? -0.971 -7.955 -18.075 1.00 41.88 200 LEU A N 1
ATOM 1622 C CA . LEU A 1 200 ? -1.519 -7.533 -16.787 1.00 41.88 200 LEU A CA 1
ATOM 1623 C C . LEU A 1 200 ? -1.787 -8.751 -15.890 1.00 41.88 200 LEU A C 1
ATOM 1625 O O . LEU A 1 200 ? -2.514 -9.655 -16.294 1.00 41.88 200 LEU A O 1
ATOM 1629 N N . ILE A 1 201 ? -1.234 -8.755 -14.676 1.00 51.38 201 ILE A N 1
ATOM 1630 C CA . ILE A 1 201 ? -1.508 -9.777 -13.656 1.00 51.38 201 ILE A CA 1
ATOM 1631 C C . ILE A 1 201 ? -2.325 -9.089 -12.562 1.00 51.38 201 ILE A C 1
ATOM 1633 O O . ILE A 1 201 ? -1.780 -8.327 -11.772 1.00 51.38 201 ILE A O 1
ATOM 1637 N N . LEU A 1 202 ? -3.638 -9.316 -12.552 1.00 43.50 202 LEU A N 1
ATOM 1638 C CA . LEU A 1 202 ? -4.544 -8.865 -11.491 1.00 43.50 202 LEU A CA 1
ATOM 1639 C C . LEU A 1 202 ? -4.997 -10.093 -10.691 1.00 43.50 202 LEU A C 1
ATOM 1641 O O . LEU A 1 202 ? -6.079 -10.627 -10.924 1.00 43.50 202 LEU A O 1
ATOM 1645 N N . THR A 1 203 ? -4.152 -10.565 -9.779 1.00 44.88 203 THR A N 1
ATOM 1646 C CA . THR A 1 203 ? -4.500 -11.564 -8.751 1.00 44.88 203 THR A CA 1
ATOM 1647 C C . THR A 1 203 ? -3.866 -11.156 -7.442 1.00 44.88 203 THR A C 1
ATOM 1649 O O . THR A 1 203 ? -4.586 -11.155 -6.423 1.00 44.88 203 THR A O 1
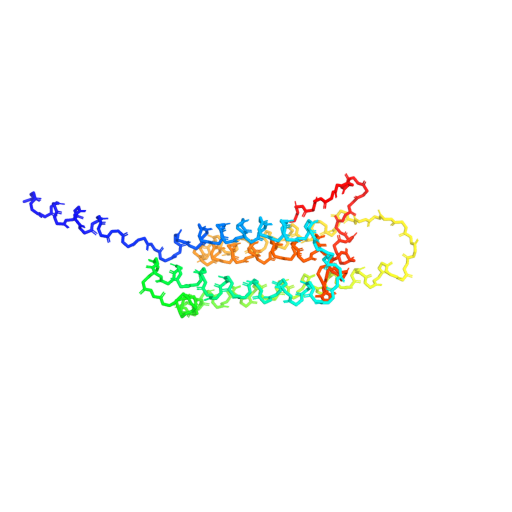#

Secondary structure (DSSP, 8-state):
-HHHHHHHHHHHHS----TTHHHHHHHHHHHHHHHHHHHHHHHHS-TTSHHHHHHHHHHHHHHIIIIIHHHHHHHHSS-HHHHHHHHHHS-HHHHHHHHHHHHHHHHHHHHHHHHHHHHTT--------HHHHHHHHHHHHHHHHHHHHH-HHHHHHHHHHHHHHHHHHHHHHHTT-TTHHHHHHHHHTTT--TT--SS----

pLDDT: mean 83.78, std 15.27, range [41.88, 97.12]

Organism: NCBI:txid143515

Radius of gyration: 21.26 Å; chains: 1; bounding box: 59×54×46 Å

Foldseek 3Di:
DVVVVVVVVVVVVVPLDALLVCLLVLLVVLLVVLVVVLVVVCVPDQLQDQVNLVVSVVVNCCCVVVPSQVVSCVSNVHRVVVVVVCVQVVDPLSVVLVVVLVVLVVVLVVVLVVVLVVCVVDVDDDCLDVVNVVSVVVSVCVSVVSCVVPPVSSVSNVVSVVVSVVSVLQVCCLSVRPDCNVVSVSSCVSVDDPVNPDSDDDD

Sequence (203 aa):
ALNQLIKRSLNAVDGKGDPIDYLLLVTLVALVLLGIIFSALFFFMDSSTWTSSLFFYLMTAVLGLGVFMPWLQYLIKRHPLFWLVEFLVQSKTRLYLLGFWAFLFLTACAVVLYQNSKKSSDSKKPQASSITRKYFHFLAVVTYIPGLLYDRPLLYVAAVVCLAVFVLLEYVRYFRIKPFGQTLRTLLTLFLDERDSGPLILT